Protein AF-A0A7S6N0P1-F1 (afdb_monomer_lite)

pLDDT: mean 78.33, std 15.69, range [33.25, 96.62]

Sequence (321 aa):
MSELFKISAQGINPDLSSFNGSYDEVNLGEKTFGEILDLLLRFKKIPIPQTEGDFCFPNLIIQSGQKILLTLTPGDGKLIDNDTGTDMSLDAIEKVLLTGERSDKRERLQQKMKEIGERTALKPEILPTDRDKVRKNNIDTGPSSPQISLTVWKSSGWKEFTYYFPIVTALFSFLIGLLVLAEGREGDVEMVPVFFIVGAALLPLIIPLRKLGRHEFRMGVDWKTNTLWCWRANRGITGFEPDANRIRGFGAVDSTTRKFNYQWLTNKSQAMYRIDKSYTVVMQRMKTDNYFPVNGSKLATAKEAAEIIEMMNKLWESQKS

Foldseek 3Di:
DFFKKWKWKAQADLVRAEGQLHRDINTVGIDGPVVVLVSVQSNLPHADPPADDDGNQIWMWIGRPPDTQFIWGHYPNFTQTPQPRDTDDPVNVVCSVVPVDDDDPNPPVVVVVVVVVPPDDDDDDQDFFPVVPDDLVNFDPDPPFLKDKDKAFPFLVLVCCLPCVLQVQLVVLQVVLVVLVVVPDPPSPVCSVVSNVSSVVSVVSSVVSVVVRIWMKMWTARSVRQKTFIQTPPPGTQFIDTNVVQWPAKDKDKDWDWDQDPVCVVPVVDDRTDTGIWIFMWTDGNRDPDTHGGGPRIGRDPVVNVVRRVSRRVSVVVVVD

Radius of gyration: 26.46 Å; chains: 1; bounding box: 69×34×80 Å

Structure (mmCIF, N/CA/C/O backbone):
data_AF-A0A7S6N0P1-F1
#
_entry.id   AF-A0A7S6N0P1-F1
#
loop_
_atom_site.group_PDB
_atom_site.id
_atom_site.type_symbol
_atom_site.label_atom_id
_atom_site.label_alt_id
_atom_site.label_comp_id
_atom_site.label_asym_id
_atom_site.label_entity_id
_atom_site.label_seq_id
_atom_site.pdbx_PDB_ins_code
_atom_site.Cartn_x
_atom_site.Cartn_y
_atom_site.Cartn_z
_atom_site.occupancy
_atom_site.B_iso_or_equiv
_atom_site.auth_seq_id
_atom_site.auth_comp_id
_atom_site.auth_asym_id
_atom_site.auth_atom_id
_atom_site.pdbx_PDB_model_num
ATOM 1 N N . MET A 1 1 ? -36.211 18.041 -11.263 1.00 45.69 1 MET A N 1
ATOM 2 C CA . MET A 1 1 ? -34.805 17.751 -10.906 1.00 45.69 1 MET A CA 1
ATOM 3 C C . MET A 1 1 ? -34.823 16.515 -10.031 1.00 45.69 1 MET A C 1
ATOM 5 O O . MET A 1 1 ? -35.617 16.495 -9.103 1.00 45.69 1 MET A O 1
ATOM 9 N N . SER A 1 2 ? -34.066 15.470 -10.369 1.00 56.28 2 SER A N 1
ATOM 10 C CA . SER A 1 2 ? -33.948 14.281 -9.517 1.00 56.28 2 SER A CA 1
ATOM 11 C C . SER A 1 2 ? -33.191 14.655 -8.247 1.00 56.28 2 SER A C 1
ATOM 13 O O . SER A 1 2 ? -32.080 15.176 -8.343 1.00 56.28 2 SER A O 1
ATOM 15 N N . GLU A 1 3 ? -33.791 14.430 -7.083 1.00 72.62 3 GLU A N 1
ATOM 16 C CA . GLU A 1 3 ? -33.128 14.665 -5.802 1.00 72.62 3 GLU A CA 1
ATOM 17 C C . GLU A 1 3 ? -31.933 13.709 -5.653 1.00 72.62 3 GLU A C 1
ATOM 19 O O . GLU A 1 3 ? -32.028 12.520 -5.983 1.00 72.62 3 GLU A O 1
ATOM 24 N N . LEU A 1 4 ? -30.792 14.257 -5.231 1.00 81.81 4 LEU A N 1
ATOM 25 C CA . LEU A 1 4 ? -29.549 13.519 -5.029 1.00 81.81 4 LEU A CA 1
ATOM 26 C C . LEU A 1 4 ? -29.332 13.306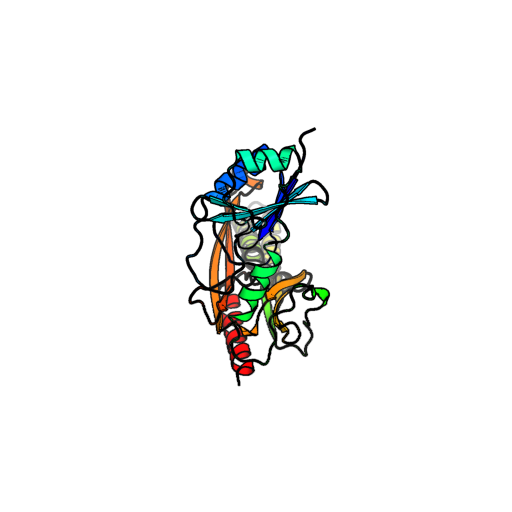 -3.535 1.00 81.81 4 LEU A C 1
ATOM 28 O O . LEU A 1 4 ? -29.362 14.251 -2.748 1.00 81.81 4 LEU A O 1
ATOM 32 N N . PHE A 1 5 ? -29.065 12.060 -3.166 1.00 81.69 5 PHE A N 1
ATOM 33 C CA . PHE A 1 5 ? -28.800 11.653 -1.798 1.00 81.69 5 PHE A CA 1
ATOM 34 C C . PHE A 1 5 ? -27.341 11.248 -1.671 1.00 81.69 5 PHE A C 1
ATOM 36 O O . PHE A 1 5 ? -26.825 10.461 -2.468 1.00 81.69 5 PHE A O 1
ATOM 43 N N . LYS A 1 6 ? -26.671 11.755 -0.644 1.00 85.81 6 LYS A N 1
ATOM 44 C CA . LYS A 1 6 ? -25.320 11.327 -0.306 1.00 85.81 6 LYS A CA 1
ATOM 45 C C . LYS A 1 6 ? -25.403 10.048 0.512 1.00 85.81 6 LYS A C 1
ATOM 47 O O . LYS A 1 6 ? -26.137 9.986 1.499 1.00 85.81 6 LYS A O 1
ATOM 52 N N . ILE A 1 7 ? -24.635 9.043 0.107 1.00 83.50 7 ILE A N 1
ATOM 53 C CA . ILE A 1 7 ? -24.619 7.747 0.778 1.00 83.50 7 ILE A CA 1
ATOM 54 C C . ILE A 1 7 ? -23.222 7.443 1.284 1.00 83.50 7 ILE A C 1
ATOM 56 O O . ILE A 1 7 ? -22.234 7.566 0.554 1.00 83.50 7 ILE A O 1
ATOM 60 N N . SER A 1 8 ? -23.151 6.951 2.509 1.00 83.69 8 SER A N 1
ATOM 61 C CA . SER A 1 8 ? -21.943 6.356 3.045 1.00 83.69 8 SER A CA 1
ATOM 62 C C . SER A 1 8 ? -22.213 5.028 3.733 1.00 83.69 8 SER A C 1
ATOM 64 O O . SER A 1 8 ? -23.337 4.729 4.133 1.00 83.69 8 SER A O 1
ATOM 66 N N . ALA A 1 9 ? -21.178 4.200 3.818 1.00 80.50 9 ALA A N 1
ATOM 67 C CA . ALA A 1 9 ? -21.229 2.906 4.471 1.00 80.50 9 ALA A CA 1
ATOM 68 C C . ALA A 1 9 ? -20.055 2.730 5.436 1.00 80.50 9 ALA A C 1
ATOM 70 O O . ALA A 1 9 ? -18.957 3.209 5.178 1.00 80.50 9 ALA A O 1
ATOM 71 N N . GLN A 1 10 ? -20.280 2.007 6.523 1.00 77.38 10 GLN A N 1
ATOM 72 C CA . GLN A 1 10 ? -19.270 1.551 7.476 1.00 77.38 10 GLN A CA 1
ATOM 73 C C . GLN A 1 10 ? -19.424 0.040 7.670 1.00 77.38 10 GLN A C 1
ATOM 75 O O . GLN A 1 10 ? -20.484 -0.522 7.392 1.00 77.38 10 GLN A O 1
ATOM 80 N N . GLY A 1 11 ? -18.362 -0.640 8.094 1.00 69.94 11 GLY A N 1
ATOM 81 C CA . GLY A 1 11 ? -18.345 -2.089 8.325 1.00 69.94 11 GLY A CA 1
ATOM 82 C C . GLY A 1 11 ? -18.381 -2.947 7.054 1.00 69.94 11 GLY A C 1
ATOM 83 O O . GLY A 1 11 ? -18.441 -4.176 7.146 1.00 69.94 11 GLY A O 1
ATOM 84 N N . ILE A 1 12 ? -18.344 -2.328 5.868 1.00 72.69 12 ILE A N 1
ATOM 85 C CA . ILE A 1 12 ? -18.518 -2.970 4.557 1.00 72.69 12 ILE A CA 1
ATOM 86 C C . ILE A 1 12 ? -17.348 -2.626 3.635 1.00 72.69 12 ILE A C 1
ATOM 88 O O . ILE A 1 12 ? -16.821 -1.512 3.650 1.00 72.69 12 ILE A O 1
ATOM 92 N N . ASN A 1 13 ? -16.937 -3.588 2.806 1.00 69.00 13 ASN A N 1
ATOM 93 C CA . ASN A 1 13 ? -15.919 -3.350 1.790 1.00 69.00 13 ASN A CA 1
ATOM 94 C C . ASN A 1 13 ? -16.372 -2.306 0.753 1.00 69.00 13 ASN A C 1
ATOM 96 O O . ASN A 1 13 ? -17.542 -2.285 0.380 1.00 69.00 13 ASN A O 1
ATOM 100 N N . PRO A 1 14 ? -15.461 -1.475 0.207 1.00 65.81 14 PRO A N 1
ATOM 101 C CA . PRO A 1 14 ? -15.830 -0.450 -0.774 1.00 65.81 14 PRO A CA 1
ATOM 102 C C . PRO A 1 14 ? -16.497 -0.973 -2.052 1.00 65.81 14 PRO A C 1
ATOM 104 O O . PRO A 1 14 ? -17.176 -0.222 -2.745 1.00 65.81 14 PRO A O 1
ATOM 107 N N . ASP A 1 15 ? -16.292 -2.250 -2.378 1.00 68.62 15 ASP A N 1
ATOM 108 C CA . ASP A 1 15 ? -16.927 -2.937 -3.505 1.00 68.62 15 ASP A CA 1
ATOM 109 C C . ASP A 1 15 ? -18.285 -3.575 -3.158 1.00 68.62 15 ASP A C 1
ATOM 111 O O . ASP A 1 15 ? -18.912 -4.182 -4.025 1.00 68.62 15 ASP A O 1
ATOM 115 N N . LEU A 1 16 ? -18.750 -3.412 -1.912 1.00 69.56 16 LEU A N 1
ATOM 116 C CA . LEU A 1 16 ? -20.045 -3.864 -1.397 1.00 69.56 16 LEU A CA 1
ATOM 117 C C . LEU A 1 16 ? -20.253 -5.381 -1.475 1.00 69.56 16 LEU A C 1
ATOM 119 O O . LEU A 1 16 ? -21.384 -5.860 -1.496 1.00 69.56 16 LEU A O 1
ATOM 123 N N . SER A 1 17 ? -19.160 -6.141 -1.541 1.00 71.06 17 SER A N 1
ATOM 124 C CA . SER A 1 17 ? -19.202 -7.597 -1.697 1.00 71.06 17 SER A CA 1
ATOM 125 C C . SER A 1 17 ? -19.291 -8.350 -0.368 1.00 71.06 17 SER A C 1
ATOM 127 O O . SER A 1 17 ? -19.741 -9.493 -0.327 1.00 71.06 17 SER A O 1
ATOM 129 N N . SER A 1 18 ? -18.812 -7.739 0.715 1.00 69.69 18 SER A N 1
ATOM 130 C CA . SER A 1 18 ? -18.607 -8.405 2.001 1.00 69.69 18 SER A CA 1
ATOM 131 C C . SER A 1 18 ? -18.461 -7.407 3.146 1.00 69.69 18 SER A C 1
ATOM 133 O O . SER A 1 18 ? -18.089 -6.246 2.948 1.00 69.69 18 SER A O 1
ATOM 135 N N . PHE A 1 19 ? -18.730 -7.882 4.360 1.00 73.19 19 PHE A N 1
ATOM 136 C CA . PHE A 1 19 ? -18.431 -7.155 5.585 1.00 73.19 19 PHE A CA 1
ATOM 137 C C . PHE A 1 19 ? -16.941 -7.222 5.894 1.00 73.19 19 PHE A C 1
ATOM 139 O O . PHE A 1 19 ? -16.336 -8.292 5.853 1.00 73.19 19 PHE A O 1
ATOM 146 N N . ASN A 1 20 ? -16.351 -6.072 6.202 1.00 68.25 20 ASN A N 1
ATOM 147 C CA . ASN A 1 20 ? -14.948 -5.974 6.601 1.00 68.25 20 ASN A CA 1
ATOM 148 C C . ASN A 1 20 ? -14.779 -5.541 8.060 1.00 68.25 20 ASN A C 1
ATOM 150 O O . ASN A 1 20 ? -13.654 -5.528 8.552 1.00 68.25 20 ASN A O 1
ATOM 154 N N . GLY A 1 21 ? -15.876 -5.182 8.741 1.00 65.06 21 GLY A N 1
ATOM 155 C CA . GLY A 1 21 ? -15.856 -4.717 10.128 1.00 65.06 21 GLY A CA 1
ATOM 156 C C . GLY A 1 21 ? -15.094 -3.404 10.338 1.00 65.06 21 GLY A C 1
ATOM 157 O O . GLY A 1 21 ? -14.825 -3.055 11.487 1.00 65.06 21 GLY A O 1
ATOM 158 N N . SER A 1 22 ? -14.741 -2.695 9.256 1.00 62.12 22 SER A N 1
ATOM 159 C CA . SER A 1 22 ? -13.994 -1.436 9.291 1.00 62.12 22 SER A CA 1
ATOM 160 C C . SER A 1 22 ? -14.867 -0.302 9.814 1.00 62.12 22 SER A C 1
ATOM 162 O O . SER A 1 22 ? -16.030 -0.179 9.442 1.00 62.12 22 SER A O 1
ATOM 164 N N . TYR A 1 23 ? -14.298 0.555 10.652 1.00 59.00 23 TYR A N 1
ATOM 165 C CA . TYR A 1 23 ? -14.969 1.759 11.144 1.00 59.00 23 TYR A CA 1
ATOM 166 C C . TYR A 1 23 ? -14.819 2.956 10.190 1.00 59.00 23 TYR A C 1
ATOM 168 O O . TYR A 1 23 ? -15.426 4.002 10.427 1.00 59.00 23 TYR A O 1
ATOM 176 N N . ASP A 1 24 ? -14.035 2.817 9.113 1.00 55.94 24 ASP A N 1
ATOM 177 C CA . ASP A 1 24 ? -13.875 3.870 8.115 1.00 55.94 24 ASP A CA 1
ATOM 178 C C . ASP A 1 24 ? -15.163 4.045 7.308 1.00 55.94 24 ASP A C 1
ATOM 180 O O . ASP A 1 24 ? -15.724 3.101 6.748 1.00 55.94 24 ASP A O 1
ATOM 184 N N . GLU A 1 25 ? -15.610 5.294 7.219 1.00 70.31 25 GLU A N 1
ATOM 185 C CA . GLU A 1 25 ? -16.728 5.670 6.369 1.00 70.31 25 GLU A CA 1
ATOM 186 C C . GLU A 1 25 ? -16.302 5.614 4.896 1.00 70.31 25 GLU A C 1
ATOM 188 O O . GLU A 1 25 ? -15.492 6.407 4.407 1.00 70.31 25 GLU A O 1
ATOM 193 N N . VAL A 1 26 ? -16.875 4.669 4.161 1.00 73.62 26 VAL A N 1
ATOM 194 C CA . VAL A 1 26 ? -16.789 4.597 2.709 1.00 73.62 26 VAL A CA 1
ATOM 195 C C . VAL A 1 26 ? -17.865 5.505 2.132 1.00 73.62 26 VAL A C 1
ATOM 197 O O . VAL A 1 26 ? -19.053 5.200 2.190 1.00 73.62 26 VAL A O 1
ATOM 200 N N . ASN A 1 27 ? -17.455 6.617 1.529 1.00 79.31 27 ASN A N 1
ATOM 201 C CA . ASN A 1 27 ? -18.369 7.451 0.758 1.00 79.31 27 ASN A CA 1
ATOM 202 C C . ASN A 1 27 ? -18.696 6.755 -0.577 1.00 79.31 27 ASN A C 1
ATOM 204 O O . ASN A 1 27 ? -17.806 6.530 -1.399 1.00 79.31 27 ASN A O 1
ATOM 208 N N . LEU A 1 28 ? -19.970 6.418 -0.784 1.00 81.44 28 LEU A N 1
ATOM 209 C CA . LEU A 1 28 ? -20.473 5.740 -1.985 1.00 81.44 28 LEU A CA 1
ATOM 210 C C . LEU A 1 28 ? -20.933 6.721 -3.076 1.00 81.44 28 LEU A C 1
ATOM 212 O O . LEU A 1 28 ? -21.430 6.291 -4.125 1.00 81.44 28 LEU A O 1
ATOM 216 N N . GLY A 1 29 ? -20.736 8.019 -2.836 1.00 83.75 29 GLY A N 1
ATOM 217 C CA . GLY A 1 29 ? -21.091 9.114 -3.725 1.00 83.75 29 GLY A CA 1
ATOM 218 C C . GLY A 1 29 ? -22.530 9.591 -3.552 1.00 83.75 29 GLY A C 1
ATOM 219 O O . GLY A 1 29 ? -23.272 9.138 -2.678 1.00 83.75 29 GLY A O 1
ATOM 220 N N . GLU A 1 30 ? -22.908 10.528 -4.414 1.00 86.75 30 GLU A N 1
ATOM 221 C CA . GLU A 1 30 ? -24.287 10.978 -4.569 1.00 86.75 30 GLU A CA 1
ATOM 222 C C . GLU A 1 30 ? -25.032 10.020 -5.498 1.00 86.75 30 GLU A C 1
ATOM 224 O O . GLU A 1 30 ? -24.488 9.583 -6.516 1.00 86.75 30 GLU A O 1
ATOM 229 N N . LYS A 1 31 ? -26.259 9.659 -5.124 1.00 84.56 31 LYS A N 1
ATOM 230 C CA . LYS A 1 31 ? -27.113 8.742 -5.878 1.00 84.56 31 LYS A CA 1
ATOM 231 C C . LYS A 1 31 ? -28.525 9.284 -5.982 1.00 84.56 31 LYS A C 1
ATOM 233 O O . LYS A 1 31 ? -29.026 9.949 -5.076 1.00 84.56 31 LYS A O 1
ATOM 238 N N . THR A 1 32 ? -29.176 8.954 -7.081 1.00 83.00 32 THR A N 1
ATOM 239 C CA . THR A 1 32 ? -30.611 9.153 -7.263 1.00 83.00 32 THR A CA 1
ATOM 240 C C . THR A 1 32 ? -31.409 8.143 -6.439 1.00 83.00 32 THR A C 1
ATOM 242 O O . THR A 1 32 ? -30.898 7.112 -6.000 1.00 83.00 32 THR A O 1
ATOM 245 N N . PHE A 1 33 ? -32.700 8.418 -6.266 1.00 77.25 33 PHE A N 1
ATOM 246 C CA . PHE A 1 33 ? -33.621 7.533 -5.555 1.00 77.25 33 PHE A CA 1
ATOM 247 C C . PHE A 1 33 ? -33.612 6.079 -6.079 1.00 77.25 33 PHE A C 1
ATOM 249 O O . PHE A 1 33 ? -33.486 5.140 -5.295 1.00 77.25 33 PHE A O 1
ATOM 256 N N . GLY A 1 34 ? -33.665 5.881 -7.402 1.00 76.06 34 GLY A N 1
ATOM 257 C CA . GLY A 1 34 ? -33.637 4.538 -7.998 1.00 76.06 34 GLY A CA 1
ATOM 258 C C . GLY A 1 34 ? -32.332 3.785 -7.715 1.00 76.06 34 GLY A C 1
ATOM 259 O O . GLY A 1 34 ? -32.346 2.600 -7.391 1.00 76.06 34 GLY A O 1
ATOM 260 N N . GLU A 1 35 ? -31.202 4.491 -7.739 1.00 80.69 35 GLU A N 1
ATOM 261 C CA . GLU A 1 35 ? -29.891 3.909 -7.436 1.00 80.69 35 GLU A CA 1
ATOM 262 C C . GLU A 1 35 ? -29.737 3.531 -5.953 1.00 80.69 35 GLU A C 1
ATOM 264 O O . GLU A 1 35 ? -28.995 2.599 -5.639 1.00 80.69 35 GLU A O 1
ATOM 269 N N . ILE A 1 36 ? -30.434 4.217 -5.037 1.00 82.19 36 ILE A N 1
ATOM 270 C CA . ILE A 1 36 ? -30.485 3.849 -3.611 1.00 82.19 36 ILE A CA 1
ATOM 271 C C . ILE A 1 36 ? -31.218 2.525 -3.426 1.00 82.19 36 ILE A C 1
ATOM 273 O O . ILE A 1 36 ? -30.723 1.658 -2.711 1.00 82.19 36 ILE A O 1
ATOM 277 N N . LEU A 1 37 ? -32.374 2.341 -4.067 1.00 82.31 37 LEU A N 1
ATOM 278 C CA . LEU A 1 37 ? -33.144 1.099 -3.946 1.00 82.31 37 LEU A CA 1
ATOM 279 C C . LEU A 1 37 ? -32.347 -0.106 -4.462 1.00 82.31 37 LEU A C 1
ATOM 281 O O . LEU A 1 37 ? -32.258 -1.131 -3.780 1.00 82.31 37 LEU A O 1
ATOM 285 N N . ASP A 1 38 ? -31.684 0.045 -5.610 1.00 80.69 38 ASP A N 1
ATOM 286 C CA . ASP A 1 38 ? -30.788 -0.978 -6.156 1.00 80.69 38 ASP A CA 1
ATOM 287 C C . ASP A 1 38 ? -29.616 -1.286 -5.217 1.00 80.69 38 ASP A C 1
ATOM 289 O O . ASP A 1 38 ? -29.222 -2.446 -5.050 1.00 80.69 38 ASP A O 1
ATOM 293 N N . LEU A 1 39 ? -29.058 -0.255 -4.577 1.00 83.19 39 LEU A N 1
ATOM 294 C CA . LEU A 1 39 ? -27.996 -0.402 -3.589 1.00 83.19 39 LEU A CA 1
ATOM 295 C C . LEU A 1 39 ? -28.487 -1.189 -2.369 1.00 83.19 39 LEU A C 1
ATOM 297 O O . LEU A 1 39 ? -27.849 -2.161 -1.971 1.00 83.19 39 LEU A O 1
ATOM 301 N N . LEU A 1 40 ? -29.640 -0.821 -1.812 1.00 82.38 40 LEU A N 1
ATOM 302 C CA . LEU A 1 40 ? -30.250 -1.475 -0.654 1.00 82.38 40 LEU A CA 1
ATOM 303 C C . LEU A 1 40 ? -30.548 -2.952 -0.924 1.00 82.38 40 LEU A C 1
ATOM 305 O O . LEU A 1 40 ? -30.280 -3.802 -0.074 1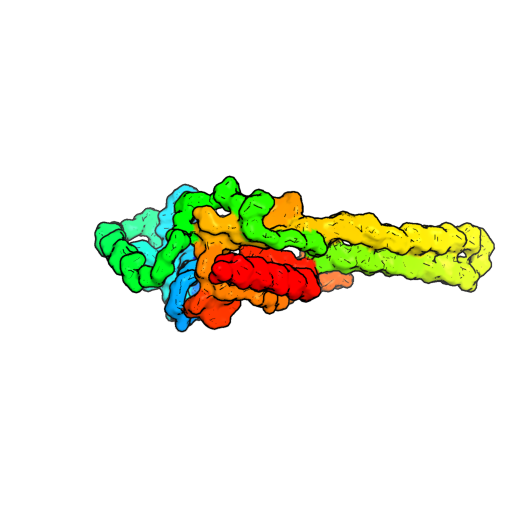.00 82.38 40 LEU A O 1
ATOM 309 N N . LEU A 1 41 ? -31.019 -3.282 -2.129 1.00 81.50 41 LEU A N 1
ATOM 310 C CA . LEU A 1 41 ? -31.234 -4.664 -2.564 1.00 81.50 41 LEU A CA 1
ATOM 311 C C . LEU A 1 41 ? -29.940 -5.486 -2.619 1.00 81.50 41 LEU A C 1
ATOM 313 O O . LEU A 1 41 ? -29.971 -6.687 -2.341 1.00 81.50 41 LEU A O 1
ATOM 317 N N . ARG A 1 42 ? -28.805 -4.870 -2.973 1.00 78.06 42 ARG A N 1
ATOM 318 C CA . ARG A 1 42 ? -27.486 -5.527 -2.931 1.00 78.06 42 ARG A CA 1
ATOM 319 C C . ARG A 1 42 ? -26.994 -5.684 -1.497 1.00 78.06 42 ARG A C 1
ATOM 321 O O . ARG A 1 42 ? -26.570 -6.773 -1.127 1.00 78.06 42 ARG A O 1
ATOM 328 N N . PHE A 1 43 ? -27.127 -4.638 -0.685 1.00 75.31 43 PHE A N 1
ATOM 329 C CA . PHE A 1 43 ? -26.745 -4.630 0.729 1.00 75.31 43 PHE A CA 1
ATOM 330 C C . PHE A 1 43 ? -27.483 -5.698 1.539 1.00 75.31 43 PHE A C 1
ATOM 332 O O . PHE A 1 43 ? -26.868 -6.423 2.314 1.00 75.31 43 PHE A O 1
ATOM 339 N N . LYS A 1 44 ? -28.787 -5.860 1.294 1.00 75.81 44 LYS A N 1
ATOM 340 C CA . LYS A 1 44 ? -29.651 -6.871 1.918 1.00 75.81 44 LYS A CA 1
ATOM 341 C C . LYS A 1 44 ? -29.151 -8.313 1.724 1.00 75.81 44 LYS A C 1
ATOM 343 O O . LYS A 1 44 ? -29.488 -9.186 2.518 1.00 75.81 44 LYS A O 1
ATOM 348 N N . LYS A 1 45 ? -28.371 -8.573 0.669 1.00 75.44 45 LYS A N 1
ATOM 349 C CA . LYS A 1 45 ? -27.848 -9.906 0.321 1.00 75.44 45 LYS A CA 1
ATOM 350 C C . LYS A 1 45 ? -26.493 -10.222 0.957 1.00 75.44 45 LYS A C 1
ATOM 352 O O . LYS A 1 45 ? -26.020 -11.344 0.796 1.00 75.44 45 LYS A O 1
ATOM 357 N N . ILE A 1 46 ? -25.858 -9.266 1.637 1.00 71.12 46 ILE A N 1
ATOM 358 C CA . ILE A 1 46 ? -24.553 -9.487 2.263 1.00 71.12 46 ILE A CA 1
ATOM 359 C C . ILE A 1 46 ? -24.775 -10.256 3.586 1.00 71.12 46 ILE A C 1
ATOM 361 O O . ILE A 1 46 ? -25.515 -9.772 4.443 1.00 71.12 46 ILE A O 1
ATOM 365 N N . PRO A 1 47 ? -24.188 -11.454 3.765 1.00 66.00 47 PRO A N 1
ATOM 366 C CA . PRO A 1 47 ? -24.411 -12.293 4.949 1.00 66.00 47 PRO A CA 1
ATOM 367 C C . PRO A 1 47 ? -23.661 -11.753 6.170 1.00 66.00 47 PRO A C 1
ATOM 369 O O . PRO A 1 47 ? -22.453 -11.538 6.073 1.00 66.00 47 PRO A O 1
ATOM 372 N N . ILE A 1 48 ? -24.341 -11.520 7.306 1.00 63.03 48 ILE A N 1
ATOM 373 C CA . ILE A 1 48 ? -23.686 -10.990 8.521 1.00 63.03 48 ILE A CA 1
ATOM 374 C C . ILE A 1 48 ? -22.729 -12.051 9.071 1.00 63.03 48 ILE A C 1
ATOM 376 O O . ILE A 1 48 ? -23.117 -13.217 9.181 1.00 63.03 48 ILE A O 1
ATOM 380 N N . PRO A 1 49 ? -21.496 -11.688 9.471 1.00 58.94 49 PRO A N 1
ATOM 381 C CA . PRO A 1 49 ? -20.625 -12.627 10.153 1.00 58.94 49 PRO A CA 1
ATOM 382 C C . PRO A 1 49 ? -21.246 -12.954 11.517 1.00 58.94 49 PRO A C 1
ATOM 384 O O . PRO A 1 49 ? -21.428 -12.060 12.342 1.00 58.94 49 PRO A O 1
ATOM 387 N N . GLN A 1 50 ? -21.560 -14.227 11.773 1.00 53.19 50 GLN A N 1
ATOM 388 C CA . GLN A 1 50 ? -22.035 -14.708 13.079 1.00 53.19 50 GLN A CA 1
ATOM 389 C C . GLN A 1 50 ? -20.894 -14.761 14.109 1.00 53.19 50 GLN A C 1
ATOM 391 O O . GLN A 1 50 ? -20.588 -15.804 14.679 1.00 53.19 50 GLN A O 1
ATOM 396 N N . THR A 1 51 ? -20.206 -13.644 14.318 1.00 48.41 51 THR A N 1
ATOM 397 C CA . THR A 1 51 ? -19.122 -13.537 15.296 1.00 48.41 51 THR A CA 1
ATOM 398 C C . THR A 1 51 ? -19.511 -12.553 16.380 1.00 48.41 51 THR A C 1
ATOM 400 O O . THR A 1 51 ? -19.726 -11.382 16.092 1.00 48.41 51 THR A O 1
ATOM 403 N N . GLU A 1 52 ? -19.566 -13.012 17.628 1.00 43.44 52 GLU A N 1
ATOM 404 C CA . GLU A 1 52 ? -19.623 -12.137 18.799 1.00 43.44 52 GLU A CA 1
ATOM 405 C C . GLU A 1 52 ? -18.275 -11.411 18.943 1.00 43.44 52 GLU A C 1
ATOM 407 O O . GLU A 1 52 ? -17.220 -12.047 18.964 1.00 43.44 52 GLU A O 1
ATOM 412 N N . GLY A 1 53 ? -18.267 -10.075 19.005 1.00 50.88 53 GLY A N 1
ATOM 413 C CA . GLY A 1 53 ? -17.009 -9.336 19.100 1.00 50.88 53 GLY A CA 1
ATOM 414 C C . GLY A 1 53 ? -17.093 -7.837 18.829 1.00 50.88 53 GLY A C 1
ATOM 415 O O . GLY A 1 53 ? -18.160 -7.253 18.699 1.00 50.88 53 GLY A O 1
ATOM 416 N N . ASP A 1 54 ? -15.917 -7.223 18.753 1.00 45.00 54 ASP A N 1
ATOM 417 C CA . ASP A 1 54 ? -15.690 -5.777 18.707 1.00 45.00 54 ASP A CA 1
ATOM 418 C C . ASP A 1 54 ? -15.513 -5.284 17.258 1.00 45.00 54 ASP A C 1
ATOM 420 O O . ASP A 1 54 ? -14.448 -4.813 16.855 1.00 45.00 54 ASP A O 1
ATOM 424 N N . PHE A 1 55 ? -16.542 -5.488 16.435 1.00 59.47 55 PHE A N 1
ATOM 425 C CA . PHE A 1 55 ? -16.562 -5.163 15.005 1.00 59.47 55 PHE A CA 1
ATOM 426 C C . PHE A 1 55 ? -17.471 -3.961 14.725 1.00 59.47 55 PHE A C 1
ATOM 428 O O . PHE A 1 55 ? -18.469 -3.755 15.417 1.00 59.47 55 PHE A O 1
ATOM 435 N N . CYS A 1 56 ? -17.147 -3.164 13.698 1.00 59.50 56 CYS A N 1
ATOM 436 C CA . CYS A 1 56 ? -18.102 -2.180 13.199 1.00 59.50 56 CYS A CA 1
ATOM 437 C C . CYS A 1 56 ? -19.232 -2.939 12.508 1.00 59.50 56 CYS A C 1
ATOM 439 O O . CYS A 1 56 ? -19.012 -3.557 11.461 1.00 59.50 56 CYS A O 1
ATOM 441 N N . PHE A 1 57 ? -20.422 -2.933 13.110 1.00 67.88 57 PHE A N 1
ATOM 442 C CA . PHE A 1 57 ? -21.601 -3.464 12.446 1.00 67.88 57 PHE A CA 1
ATOM 443 C C . PHE A 1 57 ? -21.802 -2.728 11.123 1.00 67.88 57 PHE A C 1
ATOM 445 O O . PHE A 1 57 ? -21.606 -1.510 11.062 1.00 67.88 57 PHE A O 1
ATOM 452 N N . PRO A 1 58 ? -22.193 -3.449 10.066 1.00 71.75 58 PRO A N 1
ATOM 453 C CA . PRO A 1 58 ? -22.454 -2.815 8.799 1.00 71.75 58 PRO A CA 1
ATOM 454 C C . PRO A 1 58 ? -23.526 -1.755 8.951 1.00 71.75 58 PRO A C 1
ATOM 456 O O . PRO A 1 58 ? -24.603 -2.022 9.482 1.00 71.75 58 PRO A O 1
ATOM 459 N N . ASN A 1 59 ? -23.223 -0.553 8.494 1.00 79.12 59 ASN A N 1
ATOM 460 C CA . ASN A 1 59 ? -24.112 0.583 8.627 1.00 79.12 59 ASN A CA 1
ATOM 461 C C . ASN A 1 59 ? -24.112 1.370 7.323 1.00 79.12 59 ASN A C 1
ATOM 463 O O . ASN A 1 59 ? -23.053 1.631 6.760 1.00 79.12 59 ASN A O 1
ATOM 467 N N . LEU A 1 60 ? -25.292 1.735 6.847 1.00 84.44 60 LEU A N 1
ATOM 468 C CA . LEU A 1 60 ? -25.516 2.561 5.676 1.00 84.44 60 LEU A CA 1
ATOM 469 C C . LEU A 1 60 ? -26.193 3.853 6.123 1.00 84.44 60 LEU A C 1
ATOM 471 O O . LEU A 1 60 ? -27.287 3.822 6.681 1.00 84.44 60 LEU A O 1
ATOM 475 N N . ILE A 1 61 ? -25.569 4.985 5.833 1.00 82.69 61 ILE A N 1
ATOM 476 C CA . ILE A 1 61 ? -26.094 6.308 6.152 1.00 82.69 61 ILE A CA 1
ATOM 477 C C . ILE A 1 61 ? -26.545 6.962 4.849 1.00 82.69 61 ILE A C 1
ATOM 479 O O . ILE A 1 61 ? -25.774 7.062 3.893 1.00 82.69 61 ILE A O 1
ATOM 483 N N . ILE A 1 62 ? -27.796 7.418 4.813 1.00 83.75 62 ILE A N 1
ATOM 484 C CA . ILE A 1 62 ? -28.384 8.132 3.677 1.00 83.75 62 ILE A CA 1
ATOM 485 C C . ILE A 1 62 ? -28.712 9.558 4.118 1.00 83.75 62 ILE A C 1
ATOM 487 O O . ILE A 1 62 ? -29.411 9.769 5.113 1.00 83.75 62 ILE A O 1
ATOM 491 N N . GLN A 1 63 ? -28.205 10.542 3.377 1.00 80.88 63 GLN A N 1
ATOM 492 C CA . GLN A 1 63 ? -28.323 11.968 3.681 1.00 80.88 63 GLN A CA 1
ATOM 493 C C . GLN A 1 63 ? -28.924 12.732 2.492 1.00 80.88 63 GLN A C 1
ATOM 495 O O . GLN A 1 63 ? -28.563 12.465 1.347 1.00 80.88 63 GLN A O 1
ATOM 500 N N . SER A 1 64 ? -29.785 13.718 2.761 1.00 78.31 64 SER A N 1
ATOM 501 C CA . SER A 1 64 ? -30.177 14.757 1.791 1.00 78.31 64 SER A CA 1
ATOM 502 C C . SER A 1 64 ? -29.696 16.111 2.319 1.00 78.31 64 SER A C 1
ATOM 504 O O . SER A 1 64 ? -30.023 16.518 3.440 1.00 78.31 64 SER A O 1
ATOM 506 N N . GLY A 1 65 ? -28.821 16.776 1.560 1.00 74.69 65 GLY A N 1
ATOM 507 C CA . GLY A 1 65 ? -28.092 17.956 2.031 1.00 74.69 65 GLY A CA 1
ATOM 508 C C . GLY A 1 65 ? -27.263 17.662 3.291 1.00 74.69 65 GLY A C 1
ATOM 509 O O . GLY A 1 65 ? -26.384 16.806 3.281 1.00 74.69 65 GLY A O 1
ATOM 510 N N . GLN A 1 66 ? -27.539 18.380 4.385 1.00 69.81 66 GLN A N 1
ATOM 511 C CA . GLN A 1 66 ? -26.893 18.171 5.694 1.00 69.81 66 GLN A CA 1
ATOM 512 C C . GLN A 1 66 ? -27.712 17.283 6.650 1.00 69.81 66 GLN A C 1
ATOM 514 O O . GLN A 1 66 ? -27.275 17.022 7.771 1.00 69.81 66 GLN A O 1
ATOM 519 N N . LYS A 1 67 ? -28.903 16.824 6.242 1.00 71.50 67 LYS A N 1
ATOM 520 C CA . LYS A 1 67 ? -29.808 16.045 7.093 1.00 71.50 67 LYS A CA 1
ATOM 521 C C . LYS A 1 67 ? -29.593 14.550 6.856 1.00 71.50 67 LYS A C 1
ATOM 523 O O . LYS A 1 67 ? -29.748 14.070 5.734 1.00 71.50 67 LYS A O 1
ATOM 528 N N . ILE A 1 68 ? -29.288 13.804 7.920 1.00 74.56 68 ILE A N 1
ATOM 529 C CA . ILE A 1 68 ? -29.340 12.335 7.902 1.00 74.56 68 ILE A CA 1
ATOM 530 C C . ILE A 1 68 ? -30.810 11.920 7.853 1.00 74.56 68 ILE A C 1
ATOM 532 O O . ILE A 1 68 ? -31.588 12.280 8.737 1.00 74.56 68 ILE A O 1
ATOM 536 N N . LEU A 1 69 ? -31.184 11.188 6.807 1.00 77.00 69 LEU A N 1
ATOM 537 C CA . LEU A 1 69 ? -32.540 10.683 6.613 1.00 77.00 69 LEU A CA 1
ATOM 538 C C . LEU A 1 69 ? -32.696 9.272 7.173 1.00 77.00 69 LEU A C 1
ATOM 540 O O . LEU A 1 69 ? -33.705 8.986 7.815 1.00 77.00 69 LEU A O 1
ATOM 544 N N . LEU A 1 70 ? -31.712 8.400 6.937 1.00 82.50 70 LEU A N 1
ATOM 545 C CA . LEU A 1 70 ? -31.751 6.998 7.347 1.00 82.50 70 LEU A CA 1
ATOM 546 C C . LEU A 1 70 ? -30.373 6.481 7.754 1.00 82.50 70 LEU A C 1
ATOM 548 O O . LEU A 1 70 ? -29.361 6.856 7.161 1.00 82.50 70 LEU A O 1
ATOM 552 N N . THR A 1 71 ? -30.381 5.573 8.727 1.00 81.75 71 THR A N 1
ATOM 553 C CA . THR A 1 71 ? -29.217 4.827 9.206 1.00 81.75 71 THR A CA 1
ATOM 554 C C . THR A 1 71 ? -29.629 3.358 9.258 1.00 81.75 71 THR A C 1
ATOM 556 O O . THR A 1 71 ? -30.464 2.995 10.080 1.00 81.75 71 THR A O 1
ATOM 559 N N . LEU A 1 72 ? -29.122 2.522 8.355 1.00 81.81 72 LEU A N 1
ATOM 560 C CA . LEU A 1 72 ? -29.613 1.157 8.146 1.00 81.81 72 LEU A CA 1
ATOM 561 C C . LEU A 1 72 ? -28.496 0.129 8.330 1.00 81.81 72 LEU A C 1
ATOM 563 O O . LEU A 1 72 ? -27.441 0.241 7.711 1.00 81.81 72 LEU A O 1
ATOM 567 N N . THR A 1 73 ? -28.757 -0.929 9.087 1.00 80.94 73 THR A N 1
ATOM 568 C CA . THR A 1 73 ? -27.899 -2.111 9.175 1.00 80.94 73 THR A CA 1
ATOM 569 C C . THR A 1 73 ? -28.483 -3.259 8.345 1.00 80.94 73 THR A C 1
ATOM 571 O O . THR A 1 73 ? -29.576 -3.748 8.642 1.00 80.94 73 THR A O 1
ATOM 574 N N . PRO A 1 74 ? -27.789 -3.714 7.283 1.00 74.00 74 PRO A N 1
ATOM 575 C CA . PRO A 1 74 ? -28.209 -4.881 6.516 1.00 74.00 74 PRO A CA 1
ATOM 576 C C . PRO A 1 74 ? -27.923 -6.173 7.283 1.00 74.00 74 PRO A C 1
ATOM 578 O O . PRO A 1 74 ? -26.849 -6.315 7.867 1.00 74.00 74 PRO A O 1
ATOM 581 N N . GLY A 1 75 ? -28.847 -7.135 7.225 1.00 66.31 75 GLY A N 1
ATOM 582 C CA . GLY A 1 75 ? -28.638 -8.438 7.849 1.00 66.31 75 GLY A CA 1
ATOM 583 C C . GLY A 1 75 ? -29.644 -9.512 7.501 1.00 66.31 75 GLY A C 1
ATOM 584 O O . GLY A 1 75 ? -30.834 -9.247 7.549 1.00 66.31 75 GLY A O 1
ATOM 585 N N . ASP A 1 76 ? -29.179 -10.721 7.170 1.00 67.44 76 ASP A N 1
ATOM 586 C CA . ASP A 1 76 ? -30.014 -11.915 6.942 1.00 67.44 76 ASP A CA 1
ATOM 587 C C . ASP A 1 76 ? -31.223 -11.672 6.026 1.00 67.44 76 ASP A C 1
ATOM 589 O O . ASP A 1 76 ? -32.342 -12.121 6.283 1.00 67.44 76 ASP A O 1
ATOM 593 N N . GLY A 1 77 ? -31.015 -10.916 4.945 1.00 72.81 77 GLY A N 1
ATOM 594 C CA . GLY A 1 77 ? -32.107 -10.562 4.050 1.00 72.81 77 GLY A CA 1
ATOM 595 C C . GLY A 1 77 ? -33.071 -9.535 4.646 1.00 72.81 77 GLY A C 1
ATOM 596 O O . GLY A 1 77 ? -34.251 -9.567 4.305 1.00 72.81 77 GLY A O 1
ATOM 597 N N . LYS A 1 78 ? -32.601 -8.628 5.506 1.00 80.88 78 LYS A N 1
ATOM 598 C CA . LYS A 1 78 ? -33.361 -7.532 6.133 1.00 80.88 78 LYS A CA 1
ATOM 599 C C . LYS A 1 78 ? -32.573 -6.224 6.117 1.00 80.88 78 LYS A C 1
ATOM 601 O O . LYS A 1 78 ? -31.354 -6.229 5.921 1.00 80.88 78 LYS A O 1
ATOM 606 N N . LEU A 1 79 ? -33.278 -5.110 6.306 1.00 81.75 79 LEU A N 1
ATOM 607 C CA . LEU A 1 79 ? -32.698 -3.772 6.449 1.00 81.75 79 LEU A CA 1
ATOM 608 C C . LEU A 1 79 ? -33.194 -3.197 7.768 1.00 81.75 79 LEU A C 1
ATOM 610 O O . LEU A 1 79 ? -34.312 -2.707 7.855 1.00 81.75 79 LEU A O 1
ATOM 614 N N . ILE A 1 80 ? -32.383 -3.298 8.810 1.00 80.31 80 ILE A N 1
ATOM 615 C CA . ILE A 1 80 ? -32.763 -2.867 10.151 1.00 80.31 80 ILE A CA 1
ATOM 616 C C . ILE A 1 80 ? -32.468 -1.376 10.269 1.00 80.31 80 ILE A C 1
ATOM 618 O O . ILE A 1 80 ? -31.337 -0.959 10.047 1.00 80.31 80 ILE A O 1
ATOM 622 N N . ASP A 1 81 ? -33.455 -0.561 10.620 1.00 78.69 81 ASP A N 1
ATOM 623 C CA . ASP A 1 81 ? -33.202 0.837 10.961 1.00 78.69 81 ASP A CA 1
ATOM 624 C C . ASP A 1 81 ? -32.529 0.928 12.324 1.00 78.69 81 ASP A C 1
ATOM 626 O O . ASP A 1 81 ? -33.062 0.462 13.329 1.00 78.69 81 ASP A O 1
ATOM 630 N N . ASN A 1 82 ? -31.350 1.537 12.359 1.00 68.06 82 ASN A N 1
ATOM 631 C CA . ASN A 1 82 ? -30.517 1.612 13.553 1.00 68.06 82 ASN A CA 1
ATOM 632 C C . ASN A 1 82 ? -31.122 2.498 14.635 1.00 68.06 82 ASN A C 1
ATOM 634 O O . ASN A 1 82 ? -30.817 2.318 15.813 1.00 68.06 82 ASN A O 1
ATOM 638 N N . ASP A 1 83 ? -32.011 3.413 14.254 1.00 61.72 83 ASP A N 1
ATOM 639 C CA . ASP A 1 83 ? -32.686 4.284 15.207 1.00 61.72 83 ASP A CA 1
ATOM 640 C C . ASP A 1 83 ? -33.894 3.607 15.874 1.00 61.72 83 ASP A C 1
ATOM 642 O O . ASP A 1 83 ? -34.258 3.970 16.993 1.00 61.72 83 ASP A O 1
ATOM 646 N N . THR A 1 84 ? -34.508 2.609 15.227 1.00 62.53 84 THR A N 1
ATOM 647 C CA . THR A 1 84 ? -35.714 1.923 15.734 1.00 62.53 84 THR A CA 1
ATOM 648 C C . THR A 1 84 ? -35.496 0.451 16.082 1.00 62.53 84 THR A C 1
ATOM 650 O O . THR A 1 84 ? -36.294 -0.129 16.820 1.00 62.53 84 THR A O 1
ATOM 653 N N . GLY A 1 85 ? -34.431 -0.167 15.574 1.00 68.75 85 GLY A N 1
ATOM 654 C CA . GLY A 1 85 ? -34.168 -1.603 15.654 1.00 68.75 85 GLY A CA 1
ATOM 655 C C . GLY A 1 85 ? -35.162 -2.459 14.864 1.00 68.75 85 GLY A C 1
ATOM 656 O O . GLY A 1 85 ? -35.243 -3.663 15.105 1.00 68.75 85 GLY A O 1
ATOM 657 N N . THR A 1 86 ? -35.953 -1.861 13.967 1.00 75.25 86 THR A N 1
ATOM 658 C CA . THR A 1 86 ? -37.000 -2.566 13.210 1.00 75.25 86 THR A CA 1
ATOM 659 C C . THR A 1 86 ? -36.592 -2.822 11.768 1.00 75.25 86 THR A C 1
ATOM 661 O O . THR A 1 86 ? -35.907 -2.008 11.157 1.00 75.25 86 THR A O 1
ATOM 664 N N . ASP A 1 87 ? -37.014 -3.968 11.228 1.00 80.44 87 ASP A N 1
ATOM 665 C CA . ASP A 1 87 ? -36.852 -4.277 9.807 1.00 80.44 87 ASP A CA 1
ATOM 666 C C . ASP A 1 87 ? -37.722 -3.331 8.974 1.00 80.44 87 ASP A C 1
ATOM 668 O O . ASP A 1 87 ? -38.943 -3.271 9.140 1.00 80.44 87 ASP A O 1
ATOM 672 N N . MET A 1 88 ? -37.077 -2.577 8.093 1.00 79.25 88 MET A N 1
ATOM 673 C CA . MET A 1 88 ? -37.714 -1.649 7.184 1.00 79.25 88 MET A CA 1
ATOM 674 C C . MET A 1 88 ? -37.960 -2.309 5.829 1.00 79.25 88 MET A C 1
ATOM 676 O O . MET A 1 88 ? -37.037 -2.755 5.141 1.00 79.25 88 MET A O 1
ATOM 680 N N . SER A 1 89 ? -39.220 -2.292 5.392 1.00 81.81 89 SER A N 1
ATOM 681 C CA . SER A 1 89 ? -39.548 -2.583 3.998 1.00 81.81 89 SER A CA 1
ATOM 682 C C . SER A 1 89 ? -39.005 -1.487 3.074 1.00 81.81 89 SER A C 1
ATOM 684 O O . SER A 1 89 ? -38.813 -0.340 3.486 1.00 81.81 89 SER A O 1
ATOM 686 N N . LEU A 1 90 ? -38.789 -1.828 1.800 1.00 78.25 90 LEU A N 1
ATOM 687 C CA . LEU A 1 90 ? -38.378 -0.843 0.795 1.00 78.25 90 LEU A CA 1
ATOM 688 C C . LEU A 1 90 ? -39.415 0.281 0.658 1.00 78.25 90 LEU A C 1
ATOM 690 O O . LEU A 1 90 ? -39.019 1.436 0.602 1.00 78.25 90 LEU A O 1
ATOM 694 N N . ASP A 1 91 ? -40.711 -0.033 0.741 1.00 73.06 91 ASP A N 1
ATOM 695 C CA . ASP A 1 91 ? -41.798 0.958 0.711 1.00 73.06 91 ASP A CA 1
ATOM 696 C C . ASP A 1 91 ? -41.733 1.939 1.899 1.00 73.06 91 ASP A C 1
ATOM 698 O O . ASP A 1 91 ? -42.024 3.129 1.770 1.00 73.06 91 ASP A O 1
ATOM 702 N N . ALA A 1 92 ? -41.328 1.460 3.083 1.00 75.69 92 ALA A N 1
ATOM 703 C CA . ALA A 1 92 ? -41.146 2.312 4.257 1.00 75.69 92 ALA A CA 1
ATOM 704 C C . ALA A 1 92 ? -39.920 3.223 4.103 1.00 75.69 92 ALA A C 1
ATOM 706 O O . ALA A 1 92 ? -39.970 4.392 4.487 1.00 75.69 92 ALA A O 1
ATOM 707 N N . ILE A 1 93 ? -38.837 2.706 3.515 1.00 79.31 93 ILE A N 1
ATOM 708 C CA . ILE A 1 93 ? -37.635 3.485 3.188 1.00 79.31 93 ILE A CA 1
ATOM 709 C C . ILE A 1 93 ? -37.973 4.550 2.143 1.00 79.31 93 ILE A C 1
ATOM 711 O O . ILE A 1 93 ? -37.627 5.714 2.327 1.00 79.31 93 ILE A O 1
ATOM 715 N N . GLU A 1 94 ? -38.700 4.172 1.093 1.00 76.50 94 GLU A N 1
ATOM 716 C CA . GLU A 1 94 ? -39.194 5.072 0.054 1.00 76.50 94 GLU A CA 1
ATOM 717 C C . GLU A 1 94 ? -39.994 6.223 0.656 1.00 76.50 94 GLU A C 1
ATOM 719 O O . GLU A 1 94 ? -39.695 7.388 0.396 1.00 76.50 94 GLU A O 1
ATOM 724 N N . LYS A 1 95 ? -40.939 5.917 1.547 1.00 77.06 95 LYS A N 1
ATOM 725 C CA . LYS A 1 95 ? -41.726 6.945 2.225 1.00 77.06 95 LYS A CA 1
ATOM 726 C C . LYS A 1 95 ? -40.848 7.918 3.017 1.00 77.06 95 LYS A C 1
ATOM 728 O O . LYS A 1 95 ? -41.071 9.123 2.925 1.00 77.06 95 LYS A O 1
ATOM 733 N N . VAL A 1 96 ? -39.847 7.439 3.762 1.00 77.62 96 VAL A N 1
ATOM 734 C CA . VAL A 1 96 ? -38.936 8.314 4.529 1.00 77.62 96 VAL A CA 1
ATOM 735 C C . VAL A 1 96 ? -38.067 9.171 3.605 1.00 77.62 96 VAL A C 1
ATOM 737 O O . VAL A 1 96 ? -37.867 10.351 3.888 1.00 77.62 96 VAL A O 1
ATOM 740 N N . LEU A 1 97 ? -37.584 8.615 2.493 1.00 75.06 97 LEU A N 1
ATOM 741 C CA . LEU A 1 97 ? -36.766 9.350 1.524 1.00 75.06 97 LEU A CA 1
ATOM 742 C C . LEU A 1 97 ? -37.570 10.410 0.759 1.00 75.06 97 LEU A C 1
ATOM 744 O O . LEU A 1 97 ? -37.024 11.469 0.471 1.00 75.06 97 LEU A O 1
ATOM 748 N N . LEU A 1 98 ? -38.852 10.155 0.476 1.00 71.94 98 LEU A N 1
ATOM 749 C CA . LEU A 1 98 ? -39.735 11.088 -0.234 1.00 71.94 98 LEU A CA 1
ATOM 750 C C . LEU A 1 98 ? -40.358 12.161 0.673 1.00 71.94 98 LEU A C 1
ATOM 752 O O . LEU A 1 98 ? -40.635 13.263 0.207 1.00 71.94 98 LEU A O 1
ATOM 756 N N . THR A 1 99 ? -40.625 11.848 1.946 1.00 67.50 99 THR A N 1
ATOM 757 C CA . THR A 1 99 ? -41.353 12.754 2.863 1.00 67.50 99 THR A CA 1
ATOM 758 C C . THR A 1 99 ? -40.469 13.397 3.929 1.00 67.50 99 THR A C 1
ATOM 760 O O . THR A 1 99 ? -40.832 14.428 4.488 1.00 67.50 99 THR A O 1
ATOM 763 N N . GLY A 1 100 ? -39.305 12.816 4.233 1.00 60.59 100 GLY A N 1
ATOM 764 C CA . GLY A 1 100 ? -38.385 13.323 5.253 1.00 60.59 100 GLY A CA 1
ATOM 765 C C . GLY A 1 100 ? -38.895 13.239 6.702 1.00 60.59 100 GLY A C 1
ATOM 766 O O . GLY A 1 100 ? -38.207 13.750 7.598 1.00 60.59 100 GLY A O 1
ATOM 767 N N . GLU A 1 101 ? -40.056 12.616 6.940 1.00 56.12 101 GLU A N 1
ATOM 768 C CA . GLU A 1 101 ? -40.671 12.416 8.257 1.00 56.12 101 GLU A CA 1
ATOM 769 C C . GLU A 1 101 ? -40.290 11.048 8.849 1.00 56.12 101 GLU A C 1
ATOM 771 O O . GLU A 1 101 ? -40.500 9.998 8.240 1.00 56.12 101 GLU A O 1
ATOM 776 N N . ARG A 1 102 ? -39.741 11.057 10.071 1.00 55.69 102 ARG A N 1
ATOM 777 C CA . ARG A 1 102 ? -39.493 9.859 10.891 1.00 55.69 102 ARG A CA 1
ATOM 778 C C . ARG A 1 102 ? -40.540 9.790 12.003 1.00 55.69 102 ARG A C 1
ATOM 780 O O . ARG A 1 102 ? -40.831 10.801 12.629 1.00 55.69 102 ARG A O 1
ATOM 787 N N . SER A 1 103 ? -41.088 8.604 12.268 1.00 45.44 103 SER A N 1
ATOM 788 C CA . SER A 1 103 ? -42.010 8.390 13.393 1.00 45.44 103 SER A CA 1
ATOM 789 C C . SER A 1 103 ? -41.242 8.437 14.723 1.00 45.44 103 SER A C 1
ATOM 791 O O . SER A 1 103 ? -40.361 7.613 14.970 1.00 45.44 103 SER A O 1
ATOM 793 N N . ASP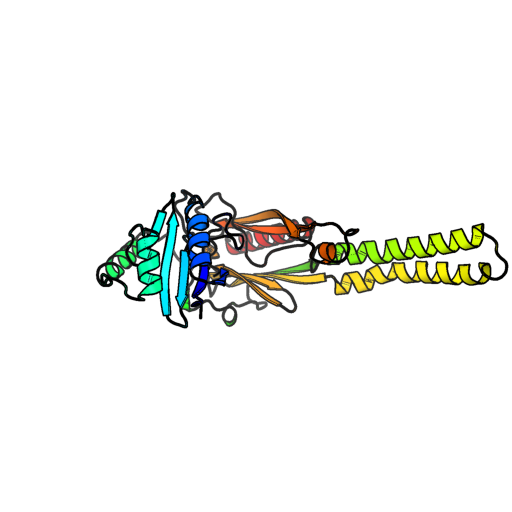 A 1 104 ? -41.558 9.420 15.568 1.00 43.25 104 ASP A N 1
ATOM 794 C CA . ASP A 1 104 ? -40.901 9.699 16.850 1.00 43.25 104 ASP A CA 1
ATOM 795 C C . ASP A 1 104 ? -41.036 8.557 17.875 1.00 43.25 104 ASP A C 1
ATOM 797 O O . ASP A 1 104 ? -42.076 8.379 18.510 1.00 43.25 104 ASP A O 1
ATOM 801 N N . LYS A 1 105 ? -39.947 7.811 18.113 1.00 44.47 105 LYS A N 1
ATOM 802 C CA . LYS A 1 105 ? -39.762 6.945 19.302 1.00 44.47 105 LYS A CA 1
ATOM 803 C C . LYS A 1 105 ? -38.335 7.020 19.869 1.00 44.47 105 LYS A C 1
ATOM 805 O O . LYS A 1 105 ? -37.742 6.019 20.266 1.00 44.47 105 LYS A O 1
ATOM 810 N N . ARG A 1 106 ? -37.783 8.234 19.925 1.00 39.38 106 ARG A N 1
ATOM 811 C CA . ARG A 1 106 ? -36.374 8.521 20.255 1.00 39.38 106 ARG A CA 1
ATOM 812 C C . ARG A 1 106 ? -36.003 8.349 21.740 1.00 39.38 106 ARG A C 1
ATOM 814 O O . ARG A 1 106 ? -34.836 8.139 22.051 1.00 39.38 106 ARG A O 1
ATOM 821 N N . GLU A 1 107 ? -36.966 8.377 22.662 1.00 37.75 107 GLU A N 1
ATOM 822 C CA . GLU A 1 107 ? -36.667 8.435 24.107 1.00 37.75 107 GLU A CA 1
ATOM 823 C C . GLU A 1 107 ? -36.418 7.079 24.789 1.00 37.75 107 GLU A C 1
ATOM 825 O O . GLU A 1 107 ? -35.794 7.037 25.845 1.00 37.75 107 GLU A O 1
ATOM 830 N N . ARG A 1 108 ? -36.825 5.943 24.205 1.00 44.62 108 ARG A N 1
ATOM 831 C CA . ARG A 1 108 ? -36.677 4.629 24.875 1.00 44.62 108 ARG A CA 1
ATOM 832 C C . ARG A 1 108 ? -35.350 3.905 24.604 1.00 44.62 108 ARG A C 1
ATOM 834 O O . ARG A 1 108 ? -35.058 2.924 25.283 1.00 44.62 108 ARG A O 1
ATOM 841 N N . LEU A 1 109 ? -34.540 4.359 23.643 1.00 43.50 109 LEU A N 1
ATOM 842 C CA . LEU A 1 109 ? -33.353 3.623 23.167 1.00 43.50 109 LEU A CA 1
ATOM 843 C C . LEU A 1 109 ? -32.014 4.143 23.709 1.00 43.50 109 LEU A C 1
ATOM 845 O O . LEU A 1 109 ? -31.099 3.344 23.913 1.00 43.50 109 LEU A O 1
ATOM 849 N N . GLN A 1 110 ? -31.916 5.428 24.072 1.00 44.62 110 GLN A N 1
ATOM 850 C CA . GLN A 1 110 ? -30.716 5.962 24.738 1.00 44.62 110 GLN A CA 1
ATOM 851 C C . GLN A 1 110 ? -30.462 5.311 26.109 1.00 44.62 110 GLN A C 1
ATOM 853 O O . GLN A 1 110 ? -29.319 5.210 26.547 1.00 44.62 110 GLN A O 1
ATOM 858 N N . GLN A 1 111 ? -31.510 4.795 26.755 1.00 41.50 111 GLN A N 1
ATOM 859 C CA . GLN A 1 111 ? -31.407 4.110 28.042 1.00 41.50 111 GLN A CA 1
ATOM 860 C C . GLN A 1 111 ? -30.842 2.680 27.907 1.00 41.50 111 GLN A C 1
ATOM 862 O O . GLN A 1 111 ? -30.071 2.255 28.760 1.00 41.50 111 GLN A O 1
ATOM 867 N N . LYS A 1 112 ? -31.118 1.974 26.796 1.00 42.69 112 LYS A N 1
ATOM 868 C CA . LYS A 1 112 ? -30.615 0.606 26.545 1.00 42.69 112 LYS A CA 1
ATOM 869 C C . LYS A 1 112 ? -29.165 0.553 26.063 1.00 42.69 112 LYS A C 1
ATOM 871 O O . LYS A 1 112 ? -28.448 -0.385 26.400 1.00 42.69 112 LYS A O 1
ATOM 876 N N . MET A 1 113 ? -28.703 1.547 25.298 1.00 39.38 113 MET A N 1
ATOM 877 C CA . MET A 1 113 ? -27.301 1.574 24.845 1.00 39.38 113 MET A CA 1
ATOM 878 C C . MET A 1 113 ? -26.317 1.835 25.994 1.00 39.38 113 MET A C 1
ATOM 880 O O . MET A 1 113 ? -25.175 1.384 25.935 1.00 39.38 113 MET A O 1
ATOM 884 N N . LYS A 1 114 ? -26.773 2.492 27.068 1.00 42.62 114 LYS A N 1
ATOM 885 C CA . LYS A 1 114 ? -25.976 2.718 28.279 1.00 42.62 114 LYS A CA 1
ATOM 886 C C . LYS A 1 114 ? -25.740 1.421 29.070 1.00 42.62 114 LYS A C 1
ATOM 888 O O . LYS A 1 114 ? -24.633 1.198 29.537 1.00 42.62 114 LYS A O 1
ATOM 893 N N . GLU A 1 115 ? -26.728 0.524 29.117 1.00 36.94 115 GLU A N 1
ATOM 894 C CA . GLU A 1 115 ? -26.626 -0.771 29.816 1.00 36.94 115 GLU A CA 1
ATOM 895 C C . GLU A 1 115 ? -25.754 -1.810 29.082 1.00 36.94 115 GLU A C 1
ATOM 897 O O . GLU A 1 115 ? -25.153 -2.677 29.715 1.00 36.94 115 GLU A O 1
ATOM 902 N N . ILE A 1 116 ? -25.647 -1.738 27.748 1.00 41.78 116 ILE A N 1
ATOM 903 C CA . ILE A 1 116 ? -24.833 -2.683 26.957 1.00 41.78 116 ILE A CA 1
ATOM 904 C C . ILE A 1 116 ? -23.333 -2.344 27.046 1.00 41.78 116 ILE A C 1
ATOM 906 O O . ILE A 1 116 ? -22.494 -3.247 27.045 1.00 41.78 116 ILE A O 1
ATOM 910 N N . GLY A 1 117 ? -22.985 -1.061 27.203 1.00 33.25 117 GLY A N 1
ATOM 911 C CA . GLY A 1 117 ? -21.599 -0.608 27.373 1.00 33.25 117 GLY A CA 1
ATOM 912 C C . GLY A 1 117 ? -20.936 -1.056 28.683 1.00 33.25 117 GLY A C 1
ATOM 913 O O . GLY A 1 117 ? -19.714 -1.171 28.739 1.00 33.25 117 GLY A O 1
ATOM 914 N N . GLU A 1 118 ? -21.716 -1.376 29.719 1.00 36.69 118 GLU A N 1
ATOM 915 C CA . GLU A 1 118 ? -21.200 -1.715 31.055 1.00 36.69 118 GLU A CA 1
ATOM 916 C C . GLU A 1 118 ? -20.845 -3.205 31.232 1.00 36.69 118 GLU A C 1
ATOM 918 O O . GLU A 1 118 ? -20.133 -3.565 32.169 1.00 36.69 118 GLU A O 1
ATOM 923 N N . ARG A 1 119 ? -21.264 -4.097 30.321 1.00 33.72 119 ARG A N 1
ATOM 924 C CA . ARG A 1 119 ? -21.077 -5.557 30.484 1.00 33.72 119 ARG A CA 1
ATOM 925 C C . ARG A 1 119 ? -19.769 -6.137 29.941 1.00 33.72 119 ARG A C 1
ATOM 927 O O . ARG A 1 119 ? -19.542 -7.334 30.097 1.00 33.72 119 ARG A O 1
ATOM 934 N N . THR A 1 120 ? -18.877 -5.331 29.363 1.00 38.94 120 THR A N 1
ATOM 935 C CA . THR A 1 120 ? -17.628 -5.847 28.766 1.00 38.94 120 THR A CA 1
ATOM 936 C C . THR A 1 120 ? -16.377 -5.162 29.314 1.00 38.94 120 THR A C 1
ATOM 938 O O . THR A 1 120 ? -15.534 -4.681 28.561 1.00 38.94 120 THR A O 1
ATOM 941 N N . ALA A 1 121 ? -16.228 -5.132 30.638 1.00 34.00 121 ALA A N 1
ATOM 942 C CA . ALA A 1 121 ? -14.980 -4.738 31.285 1.00 34.00 121 ALA A CA 1
ATOM 943 C C . ALA A 1 121 ? -14.022 -5.944 31.376 1.00 34.00 121 ALA A C 1
ATOM 945 O O . ALA A 1 121 ? -14.150 -6.797 32.252 1.00 34.00 121 ALA A O 1
ATOM 946 N N . LEU A 1 122 ? -13.052 -6.019 30.461 1.00 35.44 122 LEU A N 1
ATOM 947 C CA . LEU A 1 122 ? -11.801 -6.754 30.689 1.00 35.44 122 LEU A CA 1
ATOM 948 C C . LEU A 1 122 ? -10.783 -5.793 31.324 1.00 35.44 122 LEU A C 1
ATOM 950 O O . LEU A 1 122 ? -10.821 -4.593 31.060 1.00 35.44 122 LEU A O 1
ATOM 954 N N . LYS A 1 123 ? -9.927 -6.334 32.201 1.00 37.12 123 LYS A N 1
ATOM 955 C CA . LYS A 1 123 ? -9.022 -5.607 33.108 1.00 37.12 123 LYS A CA 1
ATOM 956 C C . LYS A 1 123 ? -8.131 -4.539 32.434 1.00 37.12 123 LYS A C 1
ATOM 958 O O . LYS A 1 123 ? -7.835 -4.651 31.246 1.00 37.12 123 LYS A O 1
ATOM 963 N N . PRO A 1 124 ? -7.705 -3.527 33.215 1.00 52.41 124 PRO A N 1
ATOM 964 C CA . PRO A 1 124 ? -7.534 -2.157 32.760 1.00 52.41 124 PRO A CA 1
ATOM 965 C C . PRO A 1 124 ? -6.067 -1.730 32.683 1.00 52.41 124 PRO A C 1
ATOM 967 O O . PRO A 1 124 ? -5.269 -2.097 33.534 1.00 52.41 124 PRO A O 1
ATOM 970 N N . GLU A 1 125 ? -5.772 -0.872 31.712 1.00 44.94 125 GLU A N 1
ATOM 971 C CA . GLU A 1 125 ? -4.823 0.244 31.881 1.00 44.94 125 GLU A CA 1
ATOM 972 C C . GLU A 1 125 ? -4.947 1.229 30.714 1.00 44.94 125 GLU A C 1
ATOM 974 O O . GLU A 1 125 ? -4.785 2.432 30.887 1.00 44.94 125 GLU A O 1
ATOM 979 N N . ILE A 1 126 ? -5.369 0.741 29.544 1.00 48.56 126 ILE A N 1
ATOM 980 C CA . ILE A 1 126 ? -5.616 1.570 28.365 1.00 48.56 126 ILE A CA 1
ATOM 981 C C . ILE A 1 126 ? -7.125 1.633 28.126 1.00 48.56 126 ILE A C 1
ATOM 983 O O . ILE A 1 126 ? -7.758 0.627 27.790 1.00 48.56 126 ILE A O 1
ATOM 987 N N . LEU A 1 127 ? -7.703 2.816 28.352 1.00 51.66 127 LEU A N 1
ATOM 988 C CA . LEU A 1 127 ? -9.109 3.101 28.066 1.00 51.66 127 LEU A CA 1
ATOM 989 C C . LEU A 1 127 ? -9.417 2.790 26.586 1.00 51.66 127 LEU A C 1
ATOM 991 O O . LEU A 1 127 ? -8.547 2.984 25.730 1.00 51.66 127 LEU A O 1
ATOM 995 N N . PRO A 1 128 ? -10.630 2.299 26.262 1.00 57.00 128 PRO A N 1
ATOM 996 C CA . PRO A 1 128 ? -11.052 2.159 24.871 1.00 57.00 128 PRO A CA 1
ATOM 997 C C . PRO A 1 128 ? -10.876 3.490 24.138 1.00 57.00 128 PRO A C 1
ATOM 999 O O . PRO A 1 128 ? -11.006 4.559 24.740 1.00 57.00 128 PRO A O 1
ATOM 1002 N N . THR A 1 129 ? -10.550 3.418 22.849 1.00 56.00 129 THR A N 1
ATOM 1003 C CA . THR A 1 129 ? -10.286 4.612 22.043 1.00 56.00 129 THR A CA 1
ATOM 1004 C C . THR A 1 129 ? -11.467 5.590 22.122 1.00 56.00 129 THR A C 1
ATOM 1006 O O . THR A 1 129 ? -12.598 5.236 21.784 1.00 56.00 129 THR A O 1
ATOM 1009 N N . ASP A 1 130 ? -11.214 6.834 22.547 1.00 58.88 130 ASP A N 1
ATOM 1010 C CA . ASP A 1 130 ? -12.223 7.900 22.564 1.00 58.88 130 ASP A CA 1
ATOM 1011 C C . ASP A 1 130 ? -12.514 8.347 21.123 1.00 58.88 130 ASP A C 1
ATOM 1013 O O . ASP A 1 130 ? -11.773 9.131 20.520 1.00 58.88 130 ASP A O 1
ATOM 1017 N N . ARG A 1 131 ? -13.583 7.781 20.554 1.00 54.34 131 ARG A N 1
ATOM 1018 C CA . ARG A 1 131 ? -13.937 7.891 19.131 1.00 54.34 131 ARG A CA 1
ATOM 1019 C C . ARG A 1 131 ? -14.193 9.330 18.685 1.00 54.34 131 ARG A C 1
ATOM 1021 O O . ARG A 1 131 ? -13.891 9.659 17.542 1.00 54.34 131 ARG A O 1
ATOM 1028 N N . ASP A 1 132 ? -14.652 10.199 19.583 1.00 52.88 132 ASP A N 1
ATOM 1029 C CA . ASP A 1 132 ? -14.913 11.608 19.271 1.00 52.88 132 ASP A CA 1
ATOM 1030 C C . ASP A 1 132 ? -13.616 12.436 19.184 1.00 52.88 132 ASP A C 1
ATOM 1032 O O . ASP A 1 132 ? -13.580 13.505 18.563 1.00 52.88 132 ASP A O 1
ATOM 1036 N N . LYS A 1 133 ? -12.519 11.933 19.771 1.00 54.72 133 LYS A N 1
ATOM 1037 C CA . LYS A 1 133 ? -11.209 12.605 19.816 1.00 54.72 133 LYS A CA 1
ATOM 1038 C C . LYS A 1 133 ? -10.208 12.098 18.779 1.00 54.72 133 LYS A C 1
ATOM 1040 O O . LYS A 1 133 ? -9.227 12.805 18.505 1.00 54.72 133 LYS A O 1
ATOM 1045 N N . VAL A 1 134 ? -10.433 10.927 18.178 1.00 56.75 134 VAL A N 1
ATOM 1046 C CA . VAL A 1 134 ? -9.550 10.395 17.129 1.00 56.75 134 VAL A CA 1
ATOM 1047 C C . VAL A 1 134 ? -9.804 11.112 15.809 1.00 56.75 134 VAL A C 1
ATOM 1049 O O . VAL A 1 134 ? -10.724 10.824 15.051 1.00 56.75 134 VAL A O 1
ATOM 1052 N N . ARG A 1 135 ? -8.925 12.066 15.515 1.00 62.56 135 ARG A N 1
ATOM 1053 C CA . ARG A 1 135 ? -8.759 12.669 14.191 1.00 62.56 135 ARG A CA 1
ATOM 1054 C C . ARG A 1 135 ? -7.334 12.407 13.736 1.00 62.56 135 ARG A C 1
ATOM 1056 O O . ARG A 1 135 ? -6.434 12.365 14.569 1.00 62.56 135 ARG A O 1
ATOM 1063 N N . LYS A 1 136 ? -7.100 12.319 12.421 1.00 63.56 136 LYS A N 1
ATOM 1064 C CA . LYS A 1 136 ? -5.750 12.107 11.854 1.00 63.56 136 LYS A CA 1
ATOM 1065 C C . LYS A 1 136 ? -4.693 13.071 12.416 1.00 63.56 136 LYS A C 1
ATOM 1067 O O . LYS A 1 136 ? -3.543 12.690 12.548 1.00 63.56 136 LYS A O 1
ATOM 1072 N N . ASN A 1 137 ? -5.086 14.289 12.782 1.00 67.38 137 ASN A N 1
ATOM 1073 C CA . ASN A 1 137 ? -4.174 15.310 13.305 1.00 67.38 137 ASN A CA 1
ATOM 1074 C C . ASN A 1 137 ? -3.788 15.108 14.784 1.00 67.38 137 ASN A C 1
ATOM 1076 O O . ASN A 1 137 ? -2.884 15.784 15.259 1.00 67.38 137 ASN A O 1
ATOM 1080 N N . ASN A 1 138 ? -4.471 14.213 15.504 1.00 77.06 138 ASN A N 1
ATOM 1081 C CA . ASN A 1 138 ? -4.261 13.956 16.932 1.00 77.06 138 ASN A CA 1
ATOM 1082 C C . ASN A 1 138 ? -3.493 12.651 17.206 1.00 77.06 138 ASN A C 1
ATOM 1084 O O . ASN A 1 138 ? -3.214 12.366 18.366 1.00 77.06 138 ASN A O 1
ATOM 1088 N N . ILE A 1 139 ? -3.194 11.866 16.165 1.00 80.75 139 ILE A N 1
ATOM 1089 C CA . ILE A 1 139 ? -2.427 10.621 16.266 1.00 80.75 139 ILE A CA 1
ATOM 1090 C C . ILE A 1 139 ? -0.940 10.977 16.266 1.00 80.75 139 ILE A C 1
ATOM 1092 O O . ILE A 1 139 ? -0.460 11.596 15.312 1.00 80.75 139 ILE A O 1
ATOM 1096 N N . ASP A 1 140 ? -0.211 10.584 17.311 1.00 83.25 140 ASP A N 1
ATOM 1097 C CA . ASP A 1 140 ? 1.240 10.778 17.352 1.00 83.25 140 ASP A CA 1
ATOM 1098 C C . ASP A 1 140 ? 1.947 9.800 16.397 1.00 83.25 140 ASP A C 1
ATOM 1100 O O . ASP A 1 140 ? 1.917 8.582 16.564 1.00 83.25 140 ASP A O 1
ATOM 1104 N N . THR A 1 141 ? 2.594 10.352 15.368 1.00 85.25 141 THR A N 1
ATOM 1105 C CA . THR A 1 141 ? 3.463 9.613 14.435 1.00 85.25 141 THR A CA 1
ATOM 1106 C C . THR A 1 141 ? 4.936 10.002 14.594 1.00 85.25 141 THR A C 1
ATOM 1108 O O . THR A 1 141 ? 5.744 9.800 13.681 1.00 85.25 141 THR A O 1
ATOM 1111 N N . GLY A 1 142 ? 5.277 10.668 15.699 1.00 80.75 142 GLY A N 1
ATOM 1112 C CA . GLY A 1 142 ? 6.620 11.129 16.017 1.00 80.75 142 GLY A CA 1
ATOM 1113 C C . GLY A 1 142 ? 7.561 9.995 16.443 1.00 80.75 142 GLY A C 1
ATOM 1114 O O . GLY A 1 142 ? 7.124 8.865 16.657 1.00 80.75 142 GLY A O 1
ATOM 1115 N N . PRO A 1 143 ? 8.872 10.272 16.581 1.00 79.31 143 PRO A N 1
ATOM 1116 C CA . PRO A 1 143 ? 9.880 9.289 17.004 1.00 79.31 143 PRO A CA 1
ATOM 1117 C C . PRO A 1 143 ? 9.615 8.657 18.377 1.00 79.31 143 PRO A C 1
ATOM 1119 O O . PRO A 1 143 ? 10.117 7.575 18.654 1.00 79.31 143 PRO A O 1
ATOM 1122 N N . SER A 1 144 ? 8.842 9.341 19.223 1.00 79.12 144 SER A N 1
ATOM 1123 C CA . SER A 1 144 ? 8.411 8.895 20.551 1.00 79.12 144 SER A CA 1
ATOM 1124 C C . SER A 1 144 ? 7.415 7.739 20.519 1.00 79.12 144 SER A C 1
ATOM 1126 O O . SER A 1 144 ? 7.330 6.993 21.492 1.00 79.12 144 SER A O 1
ATOM 1128 N N . SER A 1 145 ? 6.660 7.590 19.430 1.00 83.62 145 SER A N 1
ATOM 1129 C CA . SER A 1 145 ? 5.668 6.528 19.290 1.00 83.62 145 SER A CA 1
ATOM 1130 C C . SER A 1 145 ? 6.317 5.243 18.756 1.00 83.62 145 SER A C 1
ATOM 1132 O O . SER A 1 145 ? 7.060 5.313 17.767 1.00 83.62 145 SER A O 1
ATOM 1134 N N . PRO A 1 146 ? 6.048 4.066 19.363 1.00 90.38 146 PRO A N 1
ATOM 1135 C CA . PRO A 1 146 ? 6.533 2.779 18.872 1.00 90.38 146 PRO A CA 1
ATOM 1136 C C . PRO A 1 146 ? 6.159 2.582 17.402 1.00 90.38 146 PRO A C 1
ATOM 1138 O O . PRO A 1 146 ? 4.980 2.532 17.044 1.00 90.38 146 PRO A O 1
ATOM 1141 N N . GLN A 1 147 ? 7.163 2.487 16.534 1.00 94.38 147 GLN A N 1
ATOM 1142 C CA . GLN A 1 147 ? 6.950 2.421 15.092 1.00 94.38 147 GLN A CA 1
ATOM 1143 C C . GLN A 1 147 ? 8.060 1.655 14.385 1.00 94.38 147 GLN A C 1
ATOM 1145 O O . GLN A 1 147 ? 9.196 1.569 14.852 1.00 94.38 147 GLN A O 1
ATOM 1150 N N . ILE A 1 148 ? 7.727 1.170 13.199 1.00 95.19 148 ILE A N 1
ATOM 1151 C CA . ILE A 1 148 ? 8.666 0.624 12.230 1.00 95.19 148 ILE A CA 1
ATOM 1152 C C . ILE A 1 148 ? 8.714 1.541 11.009 1.00 95.19 148 ILE A C 1
ATOM 1154 O O . ILE A 1 148 ? 7.730 2.205 10.672 1.00 95.19 148 ILE A O 1
ATOM 1158 N N . SER A 1 149 ? 9.852 1.556 10.321 1.00 94.69 149 SER A N 1
ATOM 1159 C CA . SER A 1 149 ? 10.018 2.269 9.057 1.00 94.69 149 SER A CA 1
ATOM 1160 C C . SER A 1 149 ? 10.701 1.369 8.037 1.00 94.69 149 SER A C 1
ATOM 1162 O O . SER A 1 149 ? 11.714 0.739 8.340 1.00 94.69 149 SER A O 1
ATOM 1164 N N . LEU A 1 150 ? 10.145 1.311 6.825 1.00 95.50 150 LEU A N 1
ATOM 1165 C CA . LEU A 1 150 ? 10.694 0.550 5.709 1.00 95.50 150 LEU A CA 1
ATOM 1166 C C . LEU A 1 150 ? 10.550 1.321 4.394 1.00 95.50 150 LEU A C 1
ATOM 1168 O O . LEU A 1 150 ? 9.553 1.996 4.135 1.00 95.50 150 LEU A O 1
ATOM 1172 N N . THR A 1 151 ? 11.541 1.178 3.515 1.00 95.69 151 THR A N 1
ATOM 1173 C CA . THR A 1 151 ? 11.487 1.736 2.160 1.00 95.69 151 THR A CA 1
ATOM 1174 C C . THR A 1 151 ? 10.821 0.765 1.185 1.00 95.69 151 THR A C 1
ATOM 1176 O O . THR A 1 151 ? 11.436 -0.195 0.703 1.00 95.69 151 THR A O 1
ATOM 1179 N N . VAL A 1 152 ? 9.568 1.058 0.844 1.00 95.75 152 VAL A N 1
ATOM 1180 C CA . VAL A 1 152 ? 8.694 0.193 0.037 1.00 95.75 152 VAL A CA 1
ATOM 1181 C C . VAL A 1 152 ? 8.411 0.797 -1.338 1.00 95.75 152 VAL A C 1
ATOM 1183 O O . VAL A 1 152 ? 8.535 2.004 -1.546 1.00 95.75 152 VAL A O 1
ATOM 1186 N N . TRP A 1 153 ? 8.020 -0.023 -2.308 1.00 95.00 153 TRP A N 1
ATOM 1187 C CA . TRP A 1 153 ? 7.586 0.448 -3.622 1.00 95.00 153 TRP A CA 1
ATOM 1188 C C . TRP A 1 153 ? 6.264 1.220 -3.546 1.00 95.00 153 TRP A C 1
ATOM 1190 O O . TRP A 1 153 ? 5.314 0.827 -2.865 1.00 95.00 153 TRP A O 1
ATOM 1200 N N . LYS A 1 154 ? 6.165 2.285 -4.350 1.00 90.12 154 LYS A N 1
ATOM 1201 C CA . LYS A 1 154 ? 4.945 3.089 -4.522 1.00 90.12 154 LYS A CA 1
ATOM 1202 C C . LYS A 1 154 ? 3.748 2.257 -4.981 1.00 90.12 154 LYS A C 1
ATOM 1204 O O . LYS A 1 154 ? 2.621 2.507 -4.562 1.00 90.12 154 LYS A O 1
ATOM 1209 N N . SER A 1 155 ? 3.999 1.298 -5.870 1.00 86.38 155 SER A N 1
ATOM 1210 C CA . SER A 1 155 ? 3.023 0.340 -6.398 1.00 86.38 155 SER A CA 1
ATOM 1211 C C . SER A 1 155 ? 3.745 -0.810 -7.106 1.00 86.38 155 SER A C 1
ATOM 1213 O O . SER A 1 155 ? 4.927 -0.682 -7.437 1.00 86.38 155 SER A O 1
ATOM 1215 N N . SER A 1 156 ? 3.027 -1.895 -7.401 1.00 86.62 156 SER A N 1
ATOM 1216 C CA . SER A 1 156 ? 3.511 -2.985 -8.261 1.00 86.62 156 SER A CA 1
ATOM 1217 C C . SER A 1 156 ? 3.949 -2.473 -9.638 1.00 86.62 156 SER A C 1
ATOM 1219 O O . SER A 1 156 ? 5.056 -2.773 -10.073 1.00 86.62 156 SER A O 1
ATOM 1221 N N . GLY A 1 157 ? 3.157 -1.592 -10.256 1.00 86.44 157 GLY A N 1
ATOM 1222 C CA . GLY A 1 157 ? 3.494 -0.988 -11.549 1.00 86.44 157 GLY A CA 1
ATOM 1223 C C . GLY A 1 157 ? 4.783 -0.156 -11.529 1.00 86.44 157 GLY A C 1
ATOM 1224 O O . GLY A 1 157 ? 5.539 -0.184 -12.489 1.00 86.44 157 GLY A O 1
ATOM 1225 N N . TRP A 1 158 ? 5.091 0.535 -10.425 1.00 90.44 158 TRP A N 1
ATOM 1226 C CA . TRP A 1 158 ? 6.362 1.268 -10.281 1.00 90.44 158 TRP A CA 1
ATOM 1227 C C . TRP A 1 158 ? 7.571 0.332 -10.217 1.00 90.44 158 TRP A C 1
ATOM 1229 O O . TRP A 1 158 ? 8.612 0.634 -10.805 1.00 90.44 158 TRP A O 1
ATOM 1239 N N . LYS A 1 159 ? 7.428 -0.802 -9.522 1.00 91.31 159 LYS A N 1
ATOM 1240 C CA . LYS A 1 159 ? 8.450 -1.849 -9.492 1.00 91.31 159 LYS A CA 1
ATOM 1241 C C . LYS A 1 159 ? 8.671 -2.399 -10.898 1.00 91.31 159 LYS A C 1
ATOM 1243 O O . LYS A 1 159 ? 9.806 -2.431 -11.357 1.00 91.31 159 LYS A O 1
ATOM 1248 N N . GLU A 1 160 ? 7.598 -2.794 -11.576 1.00 90.00 160 GLU A N 1
ATOM 1249 C CA . GLU A 1 160 ? 7.651 -3.337 -12.936 1.00 90.00 160 GLU A CA 1
ATOM 1250 C C . GLU A 1 160 ? 8.276 -2.343 -13.913 1.00 90.00 160 GLU A C 1
ATOM 1252 O O . GLU A 1 160 ? 9.252 -2.679 -14.573 1.00 90.00 160 GLU A O 1
ATOM 1257 N N . PHE A 1 161 ? 7.797 -1.100 -13.938 1.00 90.94 161 PHE A N 1
ATOM 1258 C CA . PHE A 1 161 ? 8.341 -0.046 -14.791 1.00 90.94 161 PHE A CA 1
ATOM 1259 C C . PHE A 1 161 ? 9.844 0.154 -14.566 1.00 90.94 161 PHE A C 1
ATOM 1261 O O . PHE A 1 161 ? 10.607 0.185 -15.522 1.00 90.94 161 PHE A O 1
ATOM 1268 N N . THR A 1 162 ? 10.292 0.208 -13.309 1.00 93.44 162 THR A N 1
ATOM 1269 C CA . THR A 1 162 ? 11.711 0.418 -12.975 1.00 93.44 162 THR A CA 1
ATOM 1270 C C . THR A 1 162 ? 12.634 -0.657 -13.549 1.00 93.44 162 THR A C 1
ATOM 1272 O O . THR A 1 162 ? 13.758 -0.340 -13.930 1.00 93.44 162 THR A O 1
ATOM 1275 N N . TYR A 1 163 ? 12.186 -1.914 -13.600 1.00 90.75 163 TYR A N 1
ATOM 1276 C CA . TYR A 1 163 ? 13.001 -3.018 -14.112 1.00 90.75 163 TYR A CA 1
ATOM 1277 C C . TYR A 1 163 ? 12.784 -3.253 -15.607 1.00 90.75 163 TYR A C 1
ATOM 1279 O O . TYR A 1 163 ? 13.751 -3.350 -16.355 1.00 90.75 163 TYR A O 1
ATOM 1287 N N . TYR A 1 164 ? 11.533 -3.330 -16.059 1.00 92.50 164 TYR A N 1
ATOM 1288 C CA . TYR A 1 164 ? 11.225 -3.712 -17.433 1.00 92.50 164 TYR A CA 1
ATOM 1289 C C . TYR A 1 164 ? 11.481 -2.592 -18.431 1.00 92.50 164 TYR A C 1
ATOM 1291 O O . TYR A 1 164 ? 12.015 -2.878 -19.495 1.00 92.50 164 TYR A O 1
ATOM 1299 N N . PHE A 1 165 ? 11.151 -1.334 -18.121 1.00 93.69 165 PHE A N 1
ATOM 1300 C CA . PHE A 1 165 ? 11.291 -0.260 -19.108 1.00 93.69 165 PHE A CA 1
ATOM 1301 C C . PHE A 1 165 ? 12.746 -0.078 -19.576 1.00 93.69 165 PHE A C 1
ATOM 1303 O O . PHE A 1 165 ? 12.971 -0.143 -20.787 1.00 93.69 165 PHE A O 1
ATOM 1310 N N . PRO A 1 166 ? 13.751 0.057 -18.684 1.00 95.00 166 PRO A N 1
ATOM 1311 C CA . PRO A 1 166 ? 15.141 0.188 -19.117 1.00 95.00 166 PRO A CA 1
ATOM 1312 C C . PRO A 1 166 ? 15.645 -1.035 -19.884 1.00 95.00 166 PRO A C 1
ATOM 1314 O O . PRO A 1 166 ? 16.294 -0.882 -20.911 1.00 95.00 166 PRO A O 1
ATOM 1317 N N . ILE A 1 167 ? 15.311 -2.244 -19.416 1.00 95.56 167 ILE A N 1
ATOM 1318 C CA . ILE A 1 167 ? 15.783 -3.498 -20.018 1.00 95.56 167 ILE A CA 1
ATOM 1319 C C . ILE A 1 167 ? 15.167 -3.705 -21.402 1.00 95.56 167 ILE A C 1
ATOM 1321 O O . ILE A 1 167 ? 15.892 -3.953 -22.358 1.00 95.56 167 ILE A O 1
ATOM 1325 N N . VAL A 1 168 ? 13.843 -3.590 -21.528 1.00 95.25 168 VAL A N 1
ATOM 1326 C CA . VAL A 1 168 ? 13.136 -3.805 -22.800 1.00 95.25 168 VAL A CA 1
ATOM 1327 C C . VAL A 1 168 ? 13.561 -2.764 -23.828 1.00 95.25 168 VAL A C 1
ATOM 1329 O O . VAL A 1 168 ? 13.819 -3.118 -24.975 1.00 95.25 168 VAL A O 1
ATOM 1332 N N . THR A 1 169 ? 13.700 -1.501 -23.420 1.00 94.94 169 THR A N 1
ATOM 1333 C CA . THR A 1 169 ? 14.136 -0.436 -24.332 1.00 94.94 169 THR A CA 1
ATOM 1334 C C . THR A 1 169 ? 15.596 -0.631 -24.746 1.00 94.94 169 THR A C 1
ATOM 1336 O O . THR A 1 169 ? 15.904 -0.502 -25.925 1.00 94.94 169 THR A O 1
ATOM 1339 N N . ALA A 1 170 ? 16.481 -1.027 -23.823 1.00 96.31 170 ALA A N 1
ATOM 1340 C CA . ALA A 1 170 ? 17.871 -1.338 -24.153 1.00 96.31 170 ALA A CA 1
ATOM 1341 C C . ALA A 1 170 ? 17.983 -2.519 -25.126 1.00 96.31 170 ALA A C 1
ATOM 1343 O O . ALA A 1 170 ? 18.682 -2.420 -26.131 1.00 96.31 170 ALA A O 1
ATOM 1344 N N . LEU A 1 171 ? 17.257 -3.612 -24.866 1.00 96.62 171 LEU A N 1
ATOM 1345 C CA . LEU A 1 171 ? 17.201 -4.770 -25.760 1.00 96.62 171 LEU A CA 1
ATOM 1346 C C . LEU A 1 171 ? 16.683 -4.382 -27.142 1.00 96.62 171 LEU A C 1
ATOM 1348 O O . LEU A 1 171 ? 17.266 -4.786 -28.139 1.00 96.62 171 LEU A O 1
ATOM 1352 N N . PHE A 1 172 ? 15.628 -3.572 -27.209 1.00 96.31 172 PHE A N 1
ATOM 1353 C CA . PHE A 1 172 ? 15.100 -3.073 -28.472 1.00 96.31 172 PHE A CA 1
ATOM 1354 C C . PHE A 1 172 ? 16.139 -2.244 -29.240 1.00 96.31 172 PHE A C 1
ATOM 1356 O O . PHE A 1 172 ? 16.347 -2.484 -30.427 1.00 96.31 172 PHE A O 1
ATOM 1363 N N . SER A 1 173 ? 16.853 -1.332 -28.570 1.00 95.31 173 SER A N 1
ATOM 1364 C CA . SER A 1 173 ? 17.939 -0.563 -29.189 1.00 95.31 173 SER A CA 1
ATOM 1365 C C . SER A 1 173 ? 19.070 -1.464 -29.692 1.00 95.31 173 SER A C 1
ATOM 1367 O O . SER A 1 173 ? 19.516 -1.298 -30.825 1.00 95.31 173 SER A O 1
ATOM 1369 N N . PHE A 1 174 ? 19.499 -2.457 -28.906 1.00 95.88 174 PHE A N 1
ATOM 1370 C CA . PHE A 1 174 ? 20.514 -3.417 -29.347 1.00 95.88 174 PHE A CA 1
ATOM 1371 C C . PHE A 1 174 ? 20.043 -4.249 -30.543 1.00 95.88 174 PHE A C 1
ATOM 1373 O O . PHE A 1 174 ? 20.805 -4.434 -31.486 1.00 95.88 174 PHE A O 1
ATOM 1380 N N . LEU A 1 175 ? 18.788 -4.708 -30.542 1.00 96.12 175 LEU A N 1
ATOM 1381 C CA . LEU A 1 175 ? 18.211 -5.470 -31.650 1.00 96.12 175 LEU A CA 1
ATOM 1382 C C . LEU A 1 175 ? 18.142 -4.646 -32.936 1.00 96.12 175 LEU A C 1
ATOM 1384 O O . LEU A 1 175 ? 18.496 -5.166 -33.989 1.00 96.12 175 LEU A O 1
ATOM 1388 N N . ILE A 1 176 ? 17.750 -3.371 -32.860 1.00 94.00 176 ILE A N 1
ATOM 1389 C CA . ILE A 1 176 ? 17.787 -2.478 -34.026 1.00 94.00 176 ILE A CA 1
ATOM 1390 C C . ILE A 1 176 ? 19.223 -2.307 -34.520 1.00 94.00 176 ILE A C 1
ATOM 1392 O O . ILE A 1 176 ? 19.465 -2.459 -35.712 1.00 94.00 176 ILE A O 1
ATOM 1396 N N . GLY A 1 177 ? 20.183 -2.049 -33.625 1.00 92.94 177 GLY A N 1
ATOM 1397 C CA . GLY A 1 177 ? 21.591 -1.919 -34.011 1.00 92.94 177 GLY A CA 1
ATOM 1398 C C . GLY A 1 177 ? 22.129 -3.170 -34.717 1.00 92.94 177 GLY A C 1
ATOM 1399 O O . GLY A 1 177 ? 22.820 -3.060 -35.726 1.00 92.94 177 GLY A O 1
ATOM 1400 N N . LEU A 1 178 ? 21.759 -4.363 -34.239 1.00 94.19 178 LEU A N 1
ATOM 1401 C CA . LEU A 1 178 ? 22.109 -5.635 -34.881 1.00 94.19 178 LEU A CA 1
ATOM 1402 C C . LEU A 1 178 ? 21.413 -5.831 -36.234 1.00 94.19 178 LEU A C 1
ATOM 1404 O O . LEU A 1 178 ? 22.032 -6.345 -37.161 1.00 94.19 178 LEU A O 1
ATOM 1408 N N . LEU A 1 179 ? 20.148 -5.427 -36.360 1.00 93.12 179 LEU A N 1
ATOM 1409 C CA . LEU A 1 179 ? 19.392 -5.530 -37.608 1.00 93.12 179 LEU A CA 1
ATOM 1410 C C . LEU A 1 179 ? 19.974 -4.607 -38.685 1.00 93.12 179 LEU A C 1
ATOM 1412 O O . LEU A 1 179 ? 20.183 -5.045 -39.811 1.00 93.12 179 LEU A O 1
ATOM 1416 N N . VAL A 1 180 ? 20.328 -3.374 -38.319 1.00 91.25 180 VAL A N 1
ATOM 1417 C CA . VAL A 1 180 ? 21.000 -2.422 -39.217 1.00 91.25 180 VAL A CA 1
ATOM 1418 C C . VAL A 1 180 ? 22.359 -2.960 -39.680 1.00 91.25 180 VAL A C 1
ATOM 1420 O O . VAL A 1 180 ? 22.675 -2.887 -40.866 1.00 91.25 180 VAL A O 1
ATOM 1423 N N . LEU A 1 181 ? 23.141 -3.567 -38.777 1.00 90.31 181 LEU A N 1
ATOM 1424 C CA . LEU A 1 181 ? 24.388 -4.249 -39.147 1.00 90.31 181 LEU A CA 1
ATOM 1425 C C . LEU A 1 181 ? 24.160 -5.401 -40.132 1.00 90.31 181 LEU A C 1
ATOM 1427 O O . LEU A 1 181 ? 24.958 -5.581 -41.048 1.00 90.31 181 LEU A O 1
ATOM 1431 N N . ALA A 1 182 ? 23.098 -6.185 -39.937 1.00 90.00 182 ALA A N 1
ATOM 1432 C CA . ALA A 1 182 ? 22.789 -7.335 -40.780 1.00 90.00 182 ALA A CA 1
ATOM 1433 C C . ALA A 1 182 ? 22.295 -6.936 -42.181 1.00 90.00 182 ALA A C 1
ATOM 1435 O O . ALA A 1 182 ? 22.577 -7.647 -43.143 1.00 90.00 182 ALA A O 1
ATOM 1436 N N . GLU A 1 183 ? 21.575 -5.816 -42.309 1.00 89.25 183 GLU A N 1
ATOM 1437 C CA . GLU A 1 183 ? 21.098 -5.311 -43.604 1.00 89.25 183 GLU A CA 1
ATOM 1438 C C . GLU A 1 183 ? 22.205 -4.662 -44.448 1.00 89.25 183 GLU A C 1
ATOM 1440 O O . GLU A 1 183 ? 22.081 -4.619 -45.671 1.00 89.25 183 GLU A O 1
ATOM 1445 N N . GLY A 1 184 ? 23.285 -4.178 -43.821 1.00 79.94 184 GLY A N 1
ATOM 1446 C CA . GLY A 1 184 ? 24.511 -3.757 -44.510 1.00 79.94 184 GLY A CA 1
ATOM 1447 C C . GLY A 1 184 ? 24.341 -2.607 -45.511 1.00 79.94 184 GLY A C 1
ATOM 1448 O O . GLY A 1 184 ? 25.158 -2.470 -46.420 1.00 79.94 184 GLY A O 1
ATOM 1449 N N . ARG A 1 185 ? 23.285 -1.794 -45.381 1.00 84.00 185 ARG A N 1
ATOM 1450 C CA . ARG A 1 185 ? 23.039 -0.648 -46.267 1.00 84.00 185 ARG A CA 1
ATOM 1451 C C . ARG A 1 185 ? 24.065 0.453 -46.008 1.00 84.00 185 ARG A C 1
ATOM 1453 O O . ARG A 1 185 ? 24.227 0.905 -44.873 1.00 84.00 185 ARG A O 1
ATOM 1460 N N . GLU A 1 186 ? 24.750 0.884 -47.065 1.00 77.31 186 GLU A N 1
ATOM 1461 C CA . GLU A 1 186 ? 25.698 1.999 -47.005 1.00 77.31 186 GLU A CA 1
ATOM 1462 C C . GLU A 1 186 ? 24.987 3.263 -46.483 1.00 77.31 186 GLU A C 1
ATOM 1464 O O . GLU A 1 186 ? 23.934 3.645 -46.988 1.00 77.31 186 GLU A O 1
ATOM 1469 N N . GLY A 1 187 ? 25.537 3.876 -45.428 1.00 74.19 187 GLY A N 1
ATOM 1470 C CA . GLY A 1 187 ? 24.958 5.027 -44.720 1.00 74.19 187 GLY A CA 1
ATOM 1471 C C . GLY A 1 187 ? 24.259 4.683 -43.397 1.00 74.19 187 GLY A C 1
ATOM 1472 O O . GLY A 1 187 ? 24.444 5.394 -42.413 1.00 74.19 187 GLY A O 1
ATOM 1473 N N . ASP A 1 188 ? 23.543 3.559 -43.306 1.00 80.38 188 ASP A N 1
ATOM 1474 C CA . ASP A 1 188 ? 22.819 3.189 -42.074 1.00 80.38 188 ASP A CA 1
ATOM 1475 C C . ASP A 1 188 ? 23.754 2.587 -41.008 1.00 80.38 188 ASP A C 1
ATOM 1477 O O . ASP A 1 188 ? 23.533 2.733 -39.803 1.00 80.38 188 ASP A O 1
ATOM 1481 N N . VAL A 1 189 ? 24.850 1.956 -41.441 1.00 85.06 189 VAL A N 1
ATOM 1482 C CA . VAL A 1 189 ? 25.861 1.350 -40.555 1.00 85.06 189 VAL A CA 1
ATOM 1483 C C . VAL A 1 189 ? 26.506 2.385 -39.619 1.00 85.06 189 VAL A C 1
ATOM 1485 O O . VAL A 1 189 ? 26.874 2.050 -38.492 1.00 85.06 189 VAL A O 1
ATOM 1488 N N . GLU A 1 190 ? 26.574 3.658 -40.022 1.00 88.56 190 GLU A N 1
ATOM 1489 C CA . GLU A 1 190 ? 27.096 4.751 -39.187 1.00 88.56 190 GLU A CA 1
ATOM 1490 C C . GLU A 1 190 ? 26.236 5.014 -37.939 1.00 88.56 190 GLU A C 1
ATOM 1492 O O . GLU A 1 190 ? 26.736 5.515 -36.931 1.00 88.56 190 GLU A O 1
ATOM 1497 N N . MET A 1 191 ? 24.955 4.624 -37.961 1.00 89.06 191 MET A N 1
ATOM 1498 C CA . MET A 1 191 ? 24.021 4.794 -36.842 1.00 89.06 191 MET A CA 1
ATOM 1499 C C . MET A 1 191 ? 24.094 3.657 -35.814 1.00 89.06 191 MET A C 1
ATOM 1501 O O . MET A 1 191 ? 23.568 3.782 -34.706 1.00 89.06 191 MET A O 1
ATOM 1505 N N . VAL A 1 192 ? 24.773 2.551 -36.125 1.00 91.31 192 VAL A N 1
ATOM 1506 C CA . VAL A 1 192 ? 24.893 1.383 -35.235 1.00 91.31 192 VAL A CA 1
ATOM 1507 C C . VAL A 1 192 ? 25.495 1.738 -33.866 1.00 91.31 192 VAL A C 1
ATOM 1509 O O . VAL A 1 192 ? 24.901 1.356 -32.849 1.00 91.31 192 VAL A O 1
ATOM 1512 N N . PRO A 1 193 ? 26.611 2.496 -33.773 1.00 94.06 193 PRO A N 1
ATOM 1513 C CA . PRO A 1 193 ? 27.163 2.894 -32.482 1.00 94.06 193 PRO A CA 1
ATOM 1514 C C . PRO A 1 193 ? 26.166 3.702 -31.650 1.00 94.06 193 PRO A C 1
ATOM 1516 O O . PRO A 1 193 ? 26.123 3.543 -30.432 1.00 94.06 193 PRO A O 1
ATOM 1519 N N . VAL A 1 194 ? 25.321 4.518 -32.291 1.00 93.81 194 VAL A N 1
ATOM 1520 C CA . VAL A 1 194 ? 24.290 5.310 -31.605 1.00 93.81 194 VAL A CA 1
ATOM 1521 C C . VAL A 1 194 ? 23.287 4.390 -30.914 1.00 93.81 194 VAL A C 1
ATOM 1523 O O . VAL A 1 194 ? 23.020 4.570 -29.726 1.00 93.81 194 VAL A O 1
ATOM 1526 N N . PHE A 1 195 ? 22.780 3.364 -31.602 1.00 94.38 195 PHE A N 1
ATOM 1527 C CA . PHE A 1 195 ? 21.845 2.402 -31.008 1.00 94.38 195 PHE A CA 1
ATOM 1528 C C . PHE A 1 195 ? 22.449 1.651 -29.817 1.00 94.38 195 PHE A C 1
ATOM 1530 O O . PHE A 1 195 ? 21.782 1.467 -28.796 1.00 94.38 195 PHE A O 1
ATOM 1537 N N . PHE A 1 196 ? 23.722 1.264 -29.908 1.00 95.44 196 PHE A N 1
ATOM 1538 C CA . PHE A 1 196 ? 24.412 0.583 -28.813 1.00 95.44 196 PHE A CA 1
ATOM 1539 C C . PHE A 1 196 ? 24.692 1.507 -27.627 1.00 95.44 196 PHE A C 1
ATOM 1541 O O . PHE A 1 196 ? 24.481 1.105 -26.483 1.00 95.44 196 PHE A O 1
ATOM 1548 N N . ILE A 1 197 ? 25.097 2.754 -27.878 1.00 96.25 197 ILE A N 1
ATOM 1549 C CA . ILE A 1 197 ? 25.303 3.759 -26.828 1.00 96.25 197 ILE A CA 1
ATOM 1550 C C . ILE A 1 197 ? 23.981 4.062 -26.119 1.00 96.25 197 ILE A C 1
ATOM 1552 O O . ILE A 1 197 ? 23.942 4.056 -24.890 1.00 96.25 197 ILE A O 1
ATOM 1556 N N . VAL A 1 198 ? 22.891 4.274 -26.864 1.00 94.75 198 VAL A N 1
ATOM 1557 C CA . VAL A 1 198 ? 21.556 4.505 -26.287 1.00 94.75 198 VAL A CA 1
ATOM 1558 C C . VAL A 1 198 ? 21.121 3.303 -25.450 1.00 94.75 198 VAL A C 1
ATOM 1560 O O . VAL A 1 198 ? 20.730 3.478 -24.297 1.00 94.75 198 VAL A O 1
ATOM 1563 N N . GLY A 1 199 ? 21.252 2.081 -25.977 1.00 94.38 199 GLY A N 1
ATOM 1564 C CA . GLY A 1 199 ? 20.924 0.859 -25.240 1.00 94.38 199 GLY A CA 1
ATOM 1565 C C . GLY A 1 199 ? 21.716 0.726 -23.936 1.00 94.38 199 GLY A C 1
ATOM 1566 O O . GLY A 1 199 ? 21.140 0.489 -22.873 1.00 94.38 199 GLY A O 1
ATOM 1567 N N . ALA A 1 200 ? 23.029 0.960 -23.987 1.00 95.44 200 ALA A N 1
ATOM 1568 C CA . ALA A 1 200 ? 23.899 0.916 -22.815 1.00 95.44 200 ALA A CA 1
ATOM 1569 C C . ALA A 1 200 ? 23.571 2.019 -21.795 1.00 95.44 200 ALA A C 1
ATOM 1571 O O . ALA A 1 200 ? 23.572 1.756 -20.593 1.00 95.44 200 ALA A O 1
ATOM 1572 N N . ALA A 1 201 ? 23.242 3.229 -22.256 1.00 94.62 201 ALA A N 1
ATOM 1573 C CA . ALA A 1 201 ? 22.885 4.366 -21.408 1.00 94.62 201 ALA A CA 1
ATOM 1574 C C . ALA A 1 201 ? 21.521 4.204 -20.714 1.00 94.62 201 ALA A C 1
ATOM 1576 O O . ALA A 1 201 ? 21.292 4.799 -19.659 1.00 94.62 201 ALA A O 1
ATOM 1577 N N . LEU A 1 202 ? 20.622 3.376 -21.254 1.00 93.75 202 LEU A N 1
ATOM 1578 C CA . LEU A 1 202 ? 19.322 3.094 -20.641 1.00 93.75 202 LEU A CA 1
ATOM 1579 C C . LEU A 1 202 ? 19.438 2.186 -19.411 1.00 93.75 202 LEU A C 1
ATOM 1581 O O . LEU A 1 202 ? 18.743 2.414 -18.424 1.00 93.75 202 LEU A O 1
ATOM 1585 N N . LEU A 1 203 ? 20.332 1.194 -19.414 1.00 93.81 203 LEU A N 1
ATOM 1586 C CA . LEU A 1 203 ? 20.511 0.262 -18.290 1.00 93.81 203 LEU A CA 1
ATOM 1587 C C . LEU A 1 203 ? 20.780 0.939 -16.925 1.00 93.81 203 LEU A C 1
ATOM 1589 O O . LEU A 1 203 ? 20.119 0.570 -15.947 1.00 93.81 203 LEU A O 1
ATOM 1593 N N . PRO A 1 204 ? 21.669 1.947 -16.796 1.00 94.94 204 PRO A N 1
ATOM 1594 C CA . PRO A 1 204 ? 21.893 2.620 -15.518 1.00 94.94 204 PRO A CA 1
ATOM 1595 C C . PRO A 1 204 ? 20.683 3.428 -15.023 1.00 94.94 204 PRO A C 1
ATOM 1597 O O . PRO A 1 204 ? 20.629 3.727 -13.827 1.00 94.94 204 PRO A O 1
ATOM 1600 N N . LEU A 1 205 ? 19.674 3.722 -15.862 1.00 93.94 205 LEU A N 1
ATOM 1601 C CA . LEU A 1 205 ? 18.448 4.416 -15.429 1.00 93.94 205 LEU A CA 1
ATOM 1602 C C . LEU A 1 205 ? 17.650 3.634 -14.380 1.00 93.94 205 LEU A C 1
ATOM 1604 O O . LEU A 1 205 ? 16.876 4.236 -13.633 1.00 93.94 205 LEU A O 1
ATOM 1608 N N . ILE A 1 206 ? 17.873 2.324 -14.244 1.00 93.88 206 ILE A N 1
ATOM 1609 C CA . ILE A 1 206 ? 17.274 1.515 -13.173 1.00 93.88 206 ILE A CA 1
ATOM 1610 C C . ILE A 1 206 ? 17.581 2.122 -11.792 1.00 93.88 206 ILE A C 1
ATOM 1612 O O . ILE A 1 206 ? 16.728 2.100 -10.904 1.00 93.88 206 ILE A O 1
ATOM 1616 N N . ILE A 1 207 ? 18.773 2.695 -11.594 1.00 93.44 207 ILE A N 1
ATOM 1617 C CA . ILE A 1 207 ? 19.211 3.248 -10.304 1.00 93.44 207 ILE A CA 1
ATOM 1618 C C . ILE A 1 207 ? 18.355 4.458 -9.878 1.00 93.44 207 ILE A C 1
ATOM 1620 O O . ILE A 1 207 ? 17.738 4.389 -8.807 1.00 93.44 207 ILE A O 1
ATOM 1624 N N . PRO A 1 208 ? 18.272 5.560 -10.655 1.00 94.81 208 PRO A N 1
ATOM 1625 C CA . PRO A 1 208 ? 17.415 6.689 -10.303 1.00 94.81 208 PRO A CA 1
ATOM 1626 C C . PRO A 1 208 ? 15.930 6.308 -10.299 1.00 94.81 208 PRO A C 1
ATOM 1628 O O . PRO A 1 208 ? 15.209 6.733 -9.396 1.00 94.81 208 PRO A O 1
ATOM 1631 N N . LEU A 1 209 ? 15.473 5.444 -11.215 1.00 93.31 209 LEU A N 1
ATOM 1632 C CA . LEU A 1 209 ? 14.085 4.968 -11.223 1.00 93.31 209 LEU A CA 1
ATOM 1633 C C . LEU A 1 209 ? 13.736 4.197 -9.947 1.00 93.31 209 LEU A C 1
ATOM 1635 O O . LEU A 1 209 ? 12.672 4.414 -9.373 1.00 93.31 209 LEU A O 1
ATOM 1639 N N . ARG A 1 210 ? 14.651 3.372 -9.428 1.00 93.12 210 ARG A N 1
ATOM 1640 C CA . ARG A 1 210 ? 14.463 2.670 -8.152 1.00 93.12 210 ARG A CA 1
ATOM 1641 C C . ARG A 1 210 ? 14.373 3.632 -6.975 1.00 93.12 210 ARG A C 1
ATOM 1643 O O . ARG A 1 210 ? 13.568 3.391 -6.079 1.00 93.12 210 ARG A O 1
ATOM 1650 N N . LYS A 1 211 ? 15.166 4.708 -6.964 1.00 91.81 211 LYS A N 1
ATOM 1651 C CA . LYS A 1 211 ? 15.072 5.752 -5.928 1.00 91.81 211 LYS A CA 1
ATOM 1652 C C . LYS A 1 211 ? 13.730 6.483 -6.000 1.00 91.81 211 LYS A C 1
ATOM 1654 O O . LYS A 1 211 ? 13.091 6.675 -4.974 1.00 91.81 211 LYS A O 1
ATOM 1659 N N . LEU A 1 212 ? 13.269 6.824 -7.203 1.00 92.31 212 LEU A N 1
ATOM 1660 C CA . LEU A 1 212 ? 11.991 7.510 -7.420 1.00 92.31 212 LEU A CA 1
ATOM 1661 C C . LEU A 1 212 ? 10.774 6.612 -7.174 1.00 92.31 212 LEU A C 1
ATOM 1663 O O . LEU A 1 212 ? 9.730 7.094 -6.735 1.00 92.31 212 LEU A O 1
ATOM 1667 N N . GLY A 1 213 ? 10.885 5.319 -7.470 1.00 91.00 213 GLY A N 1
ATOM 1668 C CA . GLY A 1 213 ? 9.805 4.343 -7.359 1.00 91.00 213 GLY A CA 1
ATOM 1669 C C . GLY A 1 213 ? 9.552 3.853 -5.934 1.00 91.00 213 GLY A C 1
ATOM 1670 O O . GLY A 1 213 ? 8.525 3.215 -5.691 1.00 91.00 213 GLY A O 1
ATOM 1671 N N . ARG A 1 214 ? 10.452 4.153 -4.993 1.00 94.62 214 ARG A N 1
ATOM 1672 C CA . ARG A 1 214 ? 10.334 3.766 -3.585 1.00 94.62 214 ARG A CA 1
ATOM 1673 C C . ARG A 1 214 ? 10.040 4.970 -2.700 1.00 94.62 214 ARG A C 1
ATOM 1675 O O . ARG A 1 214 ? 10.386 6.101 -3.028 1.00 94.62 214 ARG A O 1
ATOM 1682 N N . HIS A 1 215 ? 9.371 4.725 -1.584 1.00 94.31 215 HIS A N 1
ATOM 1683 C CA . HIS A 1 215 ? 9.082 5.732 -0.573 1.00 94.31 215 HIS A CA 1
ATOM 1684 C C . HIS A 1 215 ? 9.154 5.127 0.822 1.00 94.31 215 HIS A C 1
ATOM 1686 O O . HIS A 1 215 ? 9.091 3.910 0.993 1.00 94.31 215 HIS A O 1
ATOM 1692 N N . GLU A 1 216 ? 9.235 5.991 1.823 1.00 95.31 216 GLU A N 1
ATOM 1693 C CA . GLU A 1 216 ? 9.159 5.574 3.214 1.00 95.31 216 GLU A CA 1
ATOM 1694 C C . GLU A 1 216 ? 7.714 5.224 3.598 1.00 95.31 216 GLU A C 1
ATOM 1696 O O . GLU A 1 216 ? 6.780 6.005 3.372 1.00 95.31 216 GLU A O 1
ATOM 1701 N N . PHE A 1 217 ? 7.535 4.024 4.141 1.00 95.94 217 PHE A N 1
ATOM 1702 C CA . PHE A 1 217 ? 6.310 3.555 4.771 1.00 95.94 217 PHE A CA 1
ATOM 1703 C C . PHE A 1 217 ? 6.599 3.314 6.244 1.00 95.94 217 PHE A C 1
ATOM 1705 O O . PHE A 1 217 ? 7.588 2.665 6.585 1.00 95.94 217 PHE A O 1
ATOM 1712 N N . ARG A 1 218 ? 5.723 3.833 7.100 1.00 95.69 218 ARG A N 1
ATOM 1713 C CA . ARG A 1 218 ? 5.801 3.622 8.540 1.00 95.69 218 ARG A CA 1
ATOM 1714 C C . ARG A 1 218 ? 4.502 3.030 9.038 1.00 95.69 218 ARG A C 1
ATOM 1716 O O . ARG A 1 218 ? 3.425 3.373 8.547 1.00 95.69 218 ARG A O 1
ATOM 1723 N N . MET A 1 219 ? 4.623 2.163 10.023 1.00 95.56 219 MET A N 1
ATOM 1724 C CA . MET A 1 219 ? 3.495 1.596 10.738 1.00 95.56 219 MET A CA 1
ATOM 1725 C C . MET A 1 219 ? 3.839 1.634 12.216 1.00 95.56 219 MET A C 1
ATOM 1727 O O . MET A 1 219 ? 4.970 1.332 12.591 1.00 95.56 219 MET A O 1
ATOM 1731 N N . GLY A 1 220 ? 2.902 2.063 13.042 1.00 93.81 220 GLY A N 1
ATOM 1732 C CA . GLY A 1 220 ? 3.181 2.271 14.452 1.00 93.81 220 GLY A CA 1
ATOM 1733 C C . GLY A 1 220 ? 1.921 2.356 15.278 1.00 93.81 220 GLY A C 1
ATOM 1734 O O . GLY A 1 220 ? 0.808 2.259 14.758 1.00 93.81 220 GLY A O 1
ATOM 1735 N N . VAL A 1 221 ? 2.123 2.510 16.577 1.00 92.00 221 VAL A N 1
ATOM 1736 C CA . VAL A 1 221 ? 1.053 2.610 17.560 1.00 92.00 221 VAL A CA 1
ATOM 1737 C C . VAL A 1 221 ? 1.197 3.915 18.300 1.00 92.00 221 VAL A C 1
ATOM 1739 O O . VAL A 1 221 ? 2.273 4.245 18.791 1.00 92.00 221 VAL A O 1
ATOM 1742 N N . ASP A 1 222 ? 0.091 4.630 18.410 1.00 90.06 222 ASP A N 1
ATOM 1743 C CA . ASP A 1 222 ? -0.051 5.717 19.357 1.00 90.06 222 ASP A CA 1
ATOM 1744 C C . ASP A 1 222 ? -0.842 5.206 20.565 1.00 90.06 222 ASP A C 1
ATOM 1746 O O . ASP A 1 222 ? -2.066 5.061 20.512 1.00 90.06 222 ASP A O 1
ATOM 1750 N N . TRP A 1 223 ? -0.144 4.926 21.667 1.00 86.56 223 TRP A N 1
ATOM 1751 C CA . TRP A 1 223 ? -0.770 4.450 22.902 1.00 86.56 223 TRP A CA 1
ATOM 1752 C C . TRP A 1 223 ? -1.614 5.515 23.602 1.00 86.56 223 TRP A C 1
ATOM 1754 O O . TRP A 1 223 ? -2.541 5.166 24.330 1.00 86.56 223 TRP A O 1
ATOM 1764 N N . LYS A 1 224 ? -1.360 6.805 23.351 1.00 84.38 224 LYS A N 1
ATOM 1765 C CA . LYS A 1 224 ? -2.155 7.894 23.933 1.00 84.38 224 LYS A CA 1
ATOM 1766 C C . LYS A 1 224 ? -3.575 7.895 23.375 1.00 84.38 224 LYS A C 1
ATOM 1768 O O . LYS A 1 224 ? -4.524 8.136 24.116 1.00 84.38 224 LYS A O 1
ATOM 1773 N N . THR A 1 225 ? -3.719 7.643 22.075 1.00 81.69 225 THR A N 1
ATOM 1774 C CA . THR A 1 225 ? -5.029 7.510 21.413 1.00 81.69 225 THR A CA 1
ATOM 1775 C C . THR A 1 225 ? -5.494 6.056 21.289 1.00 81.69 225 THR A C 1
ATOM 1777 O O . THR A 1 225 ? -6.625 5.805 20.875 1.00 81.69 225 THR A O 1
ATOM 1780 N N . ASN A 1 226 ? -4.651 5.100 21.692 1.00 83.62 226 ASN A N 1
ATOM 1781 C CA . ASN A 1 226 ? -4.856 3.663 21.531 1.00 83.62 226 ASN A CA 1
ATOM 1782 C C . ASN A 1 226 ? -5.133 3.277 20.063 1.00 83.62 226 ASN A C 1
ATOM 1784 O O . ASN A 1 226 ? -6.069 2.535 19.763 1.00 83.62 226 ASN A O 1
ATOM 1788 N N . THR A 1 227 ? -4.328 3.805 19.137 1.00 88.06 227 THR A N 1
ATOM 1789 C CA . THR A 1 227 ? -4.565 3.685 17.690 1.00 88.06 227 THR A CA 1
ATOM 1790 C C . THR A 1 227 ? -3.357 3.087 16.977 1.00 88.06 227 THR A C 1
ATOM 1792 O O . THR A 1 227 ? -2.234 3.563 17.132 1.00 88.06 227 THR A O 1
ATOM 1795 N N . LEU A 1 228 ? -3.584 2.076 16.141 1.00 91.44 228 LEU A N 1
ATOM 1796 C CA . LEU A 1 228 ? -2.610 1.612 15.157 1.00 91.44 228 LEU A CA 1
ATOM 1797 C C . LEU A 1 228 ? -2.700 2.525 13.934 1.00 91.44 228 LEU A C 1
ATOM 1799 O O . L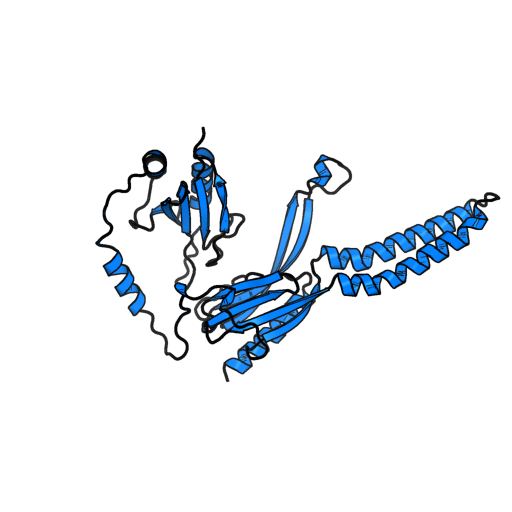EU A 1 228 ? -3.795 2.817 13.467 1.00 91.44 228 LEU A O 1
ATOM 1803 N N . TRP A 1 229 ? -1.580 2.955 13.368 1.00 92.94 229 TRP A N 1
ATOM 1804 C CA . TRP A 1 229 ? -1.581 3.865 12.226 1.00 92.94 229 TRP A CA 1
ATOM 1805 C C . TRP A 1 229 ? -0.610 3.428 11.130 1.00 92.94 229 TRP A C 1
ATOM 1807 O O . TRP A 1 229 ? 0.399 2.765 11.369 1.00 92.94 229 TRP A O 1
ATOM 1817 N N . CYS A 1 230 ? -0.931 3.819 9.896 1.00 93.69 230 CYS A N 1
ATOM 1818 C CA . CYS A 1 230 ? -0.128 3.597 8.698 1.00 93.69 230 CYS A CA 1
ATOM 1819 C C . CYS A 1 230 ? 0.181 4.932 8.021 1.00 93.69 230 CYS A C 1
ATOM 1821 O O . CYS A 1 230 ? -0.726 5.649 7.582 1.00 93.69 230 CYS A O 1
ATOM 1823 N N . TRP A 1 231 ? 1.459 5.238 7.839 1.00 94.50 231 TRP A N 1
ATOM 1824 C CA . TRP A 1 231 ? 1.938 6.474 7.231 1.00 94.50 231 TRP A CA 1
ATOM 1825 C C . TRP A 1 231 ? 2.721 6.206 5.944 1.00 94.50 231 TRP A C 1
ATOM 1827 O O . TRP A 1 231 ? 3.451 5.218 5.822 1.00 94.50 231 TRP A O 1
ATOM 1837 N N . ARG A 1 232 ? 2.590 7.110 4.968 1.00 93.31 232 ARG A N 1
ATOM 1838 C CA . ARG A 1 232 ? 3.391 7.102 3.735 1.00 93.31 232 ARG A CA 1
ATOM 1839 C C . ARG A 1 232 ? 3.958 8.474 3.436 1.00 93.31 232 ARG A C 1
ATOM 1841 O O . ARG A 1 232 ? 3.243 9.478 3.521 1.00 93.31 232 ARG A O 1
ATOM 1848 N N . ALA A 1 233 ? 5.193 8.493 2.944 1.00 90.44 233 ALA A N 1
ATOM 1849 C CA . ALA A 1 233 ? 5.803 9.722 2.464 1.00 90.44 233 ALA A CA 1
ATOM 1850 C C . ALA A 1 233 ? 4.930 10.372 1.380 1.00 90.44 233 ALA A C 1
ATOM 1852 O O . ALA A 1 233 ? 4.415 9.703 0.478 1.00 90.44 233 ALA A O 1
ATOM 1853 N N . ASN A 1 234 ? 4.759 11.690 1.488 1.00 86.12 234 ASN A N 1
ATOM 1854 C CA . ASN A 1 234 ? 3.905 12.531 0.637 1.00 86.12 234 ASN A CA 1
ATOM 1855 C C . ASN A 1 234 ? 2.386 12.306 0.763 1.00 86.12 234 ASN A C 1
ATOM 1857 O O . ASN A 1 234 ? 1.629 12.974 0.065 1.00 86.12 234 ASN A O 1
ATOM 1861 N N . ARG A 1 235 ? 1.916 11.382 1.614 1.00 85.06 235 ARG A N 1
ATOM 1862 C CA . ARG A 1 235 ? 0.474 11.166 1.860 1.00 85.06 235 ARG A CA 1
ATOM 1863 C C . ARG A 1 235 ? 0.058 11.339 3.319 1.00 85.06 235 ARG A C 1
ATOM 1865 O O . ARG A 1 235 ? -1.134 11.454 3.583 1.00 85.06 235 ARG A O 1
ATOM 1872 N N . GLY A 1 236 ? 1.007 11.348 4.252 1.00 88.50 236 GLY A N 1
ATOM 1873 C CA . GLY A 1 236 ? 0.693 11.399 5.677 1.00 88.50 236 GLY A CA 1
ATOM 1874 C C . GLY A 1 236 ? 0.067 10.089 6.160 1.00 88.50 236 GLY A C 1
ATOM 1875 O O . GLY A 1 236 ? 0.380 9.013 5.640 1.00 88.50 236 GLY A O 1
ATOM 1876 N N . ILE A 1 237 ? -0.834 10.179 7.142 1.00 87.62 237 ILE A N 1
ATOM 1877 C CA . ILE A 1 237 ? -1.588 9.030 7.661 1.00 87.62 237 ILE A CA 1
ATOM 1878 C C . ILE A 1 237 ? -2.589 8.545 6.606 1.00 87.62 237 ILE A C 1
ATOM 1880 O O . ILE A 1 237 ? -3.605 9.184 6.297 1.00 87.62 237 ILE A O 1
ATOM 1884 N N . THR A 1 238 ? -2.287 7.372 6.061 1.00 85.94 238 THR A N 1
ATOM 1885 C CA . THR A 1 238 ? -3.061 6.708 5.008 1.00 85.94 238 THR A CA 1
ATOM 1886 C C . THR A 1 238 ? -4.155 5.788 5.532 1.00 85.94 238 THR A C 1
ATOM 1888 O O . THR A 1 238 ? -5.083 5.497 4.787 1.00 85.94 238 THR A O 1
ATOM 1891 N N . GLY A 1 239 ? -4.073 5.377 6.794 1.00 84.56 239 GLY A N 1
ATOM 1892 C CA . GLY A 1 239 ? -5.094 4.596 7.482 1.00 84.56 239 GLY A CA 1
ATOM 1893 C C . GLY A 1 239 ? -4.751 4.471 8.959 1.00 84.56 239 GLY A C 1
ATOM 1894 O O . GLY A 1 239 ? -3.593 4.667 9.342 1.00 84.56 239 GLY A O 1
ATOM 1895 N N . PHE A 1 240 ? -5.758 4.204 9.777 1.00 86.56 240 PHE A N 1
ATOM 1896 C CA . PHE A 1 240 ? -5.592 3.945 11.197 1.00 86.56 240 PHE A CA 1
ATOM 1897 C C . PHE A 1 240 ? -6.678 2.983 11.674 1.00 86.56 240 PHE A C 1
ATOM 1899 O O . PHE A 1 240 ? -7.746 2.912 11.077 1.00 86.56 240 PHE A O 1
ATOM 1906 N N . GLU A 1 241 ? -6.389 2.240 12.732 1.00 82.88 241 GLU A N 1
ATOM 1907 C CA . GLU A 1 241 ? -7.285 1.264 13.337 1.00 82.88 241 GLU A CA 1
ATOM 1908 C C . GLU A 1 241 ? -7.374 1.544 14.844 1.00 82.88 241 GLU A C 1
ATOM 1910 O O . GLU A 1 241 ? -6.334 1.596 15.512 1.00 82.88 241 GLU A O 1
ATOM 1915 N N . PRO A 1 242 ? -8.583 1.744 15.398 1.00 80.81 242 PRO A N 1
ATOM 1916 C CA . PRO A 1 242 ? -8.765 1.977 16.825 1.00 80.81 242 PRO A CA 1
ATOM 1917 C C . PRO A 1 242 ? -8.568 0.692 17.638 1.00 80.81 242 PRO A C 1
ATOM 1919 O O . PRO A 1 242 ? -8.536 -0.427 17.103 1.00 80.81 242 PRO A O 1
ATOM 1922 N N . ASP A 1 243 ? -8.495 0.867 18.955 1.00 80.62 243 ASP A N 1
ATOM 1923 C CA . ASP A 1 243 ? -8.347 -0.201 19.937 1.00 80.62 243 ASP A CA 1
ATOM 1924 C C . ASP A 1 243 ? -7.107 -1.065 19.668 1.00 80.62 243 ASP A C 1
ATOM 1926 O O . ASP A 1 243 ? -7.183 -2.296 19.577 1.00 80.62 243 ASP A O 1
ATOM 1930 N N . ALA A 1 244 ? -5.957 -0.398 19.516 1.00 85.00 244 ALA A N 1
ATOM 1931 C CA . ALA A 1 244 ? -4.668 -1.038 19.278 1.00 85.00 244 ALA A CA 1
ATOM 1932 C C . ALA A 1 244 ? -4.364 -2.094 20.346 1.00 85.00 244 ALA A C 1
ATOM 1934 O O . ALA A 1 244 ? -3.990 -3.211 20.012 1.00 85.00 244 ALA A O 1
ATOM 1935 N N . ASN A 1 245 ? -4.639 -1.811 21.620 1.00 82.25 245 ASN A N 1
ATOM 1936 C CA . ASN A 1 245 ? -4.468 -2.746 22.738 1.00 82.25 245 ASN A CA 1
ATOM 1937 C C . ASN A 1 245 ? -5.203 -4.094 22.576 1.00 82.25 245 ASN A C 1
ATOM 1939 O O . ASN A 1 245 ? -4.864 -5.062 23.255 1.00 82.25 245 ASN A O 1
ATOM 1943 N N . ARG A 1 246 ? -6.196 -4.191 21.680 1.00 82.69 246 ARG A N 1
ATOM 1944 C CA . ARG A 1 246 ? -6.931 -5.434 21.393 1.00 82.69 246 ARG A CA 1
ATOM 1945 C C . ARG A 1 246 ? -6.300 -6.268 20.281 1.00 82.69 246 ARG A C 1
ATOM 1947 O O . ARG A 1 246 ? -6.833 -7.331 19.965 1.00 82.69 246 ARG A O 1
ATOM 1954 N N . ILE A 1 247 ? -5.202 -5.825 19.676 1.00 85.06 247 ILE A N 1
ATOM 1955 C CA . ILE A 1 247 ? -4.511 -6.551 18.609 1.00 85.06 247 ILE A CA 1
ATOM 1956 C C . ILE A 1 247 ? -3.600 -7.625 19.217 1.00 85.06 247 ILE A C 1
ATOM 1958 O O . ILE A 1 247 ? -2.793 -7.377 20.115 1.00 85.06 247 ILE A O 1
ATOM 1962 N N . ARG A 1 248 ? -3.734 -8.851 18.710 1.00 83.81 248 ARG A N 1
ATOM 1963 C CA . ARG A 1 248 ? -2.951 -10.020 19.116 1.00 83.81 248 ARG A CA 1
ATOM 1964 C C . ARG A 1 248 ? -1.662 -10.147 18.309 1.00 83.81 248 ARG A C 1
ATOM 1966 O O . ARG A 1 248 ? -0.631 -10.436 18.916 1.00 83.81 248 ARG A O 1
ATOM 1973 N N . GLY A 1 249 ? -1.736 -9.922 16.997 1.00 87.75 249 GLY A N 1
ATOM 1974 C CA . GLY A 1 249 ? -0.614 -10.026 16.063 1.00 87.75 249 GLY A CA 1
ATOM 1975 C C . GLY A 1 249 ? -1.001 -9.672 14.625 1.00 87.75 249 GLY A C 1
ATOM 1976 O O . GLY A 1 249 ? -2.149 -9.307 14.351 1.00 87.75 249 GLY A O 1
ATOM 1977 N N . PHE A 1 250 ? -0.034 -9.796 13.714 1.00 92.62 250 PHE A N 1
ATOM 1978 C CA . PHE A 1 250 ? -0.146 -9.390 12.311 1.00 92.62 250 PHE A CA 1
ATOM 1979 C C . PHE A 1 250 ? 0.136 -10.538 11.334 1.00 92.62 250 PHE A C 1
ATOM 1981 O O . PHE A 1 250 ? 0.899 -11.458 11.632 1.00 92.62 250 PHE A O 1
ATOM 1988 N N . GLY A 1 251 ? -0.452 -10.444 10.141 1.00 91.94 251 GLY A N 1
ATOM 1989 C CA . GLY A 1 251 ? -0.253 -11.339 9.000 1.00 91.94 251 GLY A CA 1
ATOM 1990 C C . GLY A 1 251 ? -0.355 -10.590 7.666 1.00 91.94 251 GLY A C 1
ATOM 1991 O O . GLY A 1 251 ? -0.441 -9.362 7.640 1.00 91.94 251 GLY A O 1
ATOM 1992 N N . ALA A 1 252 ? -0.357 -11.318 6.546 1.00 90.38 252 ALA A N 1
ATOM 1993 C CA . ALA A 1 252 ? -0.562 -10.761 5.205 1.00 90.38 252 ALA A CA 1
ATOM 1994 C C . ALA A 1 252 ? -1.637 -11.539 4.457 1.00 90.38 252 ALA A C 1
ATOM 1996 O O . ALA A 1 252 ? -1.687 -12.764 4.533 1.00 90.38 252 ALA A O 1
ATOM 1997 N N . VAL A 1 253 ? -2.422 -10.817 3.663 1.00 85.06 253 VAL A N 1
ATOM 1998 C CA . VAL A 1 253 ? -3.311 -11.398 2.655 1.00 85.06 253 VAL A CA 1
ATOM 1999 C C . VAL A 1 253 ? -2.930 -10.846 1.289 1.00 85.06 253 VAL A C 1
ATOM 2001 O O . VAL A 1 253 ? -2.676 -9.644 1.129 1.00 85.06 253 VAL A O 1
ATOM 2004 N N . ASP A 1 254 ? -2.869 -11.727 0.297 1.00 86.38 254 ASP A N 1
ATOM 2005 C CA . ASP A 1 254 ? -2.696 -11.343 -1.091 1.00 86.38 254 ASP A CA 1
ATOM 2006 C C . ASP A 1 254 ? -4.027 -10.847 -1.667 1.00 86.38 254 ASP A C 1
ATOM 2008 O O . ASP A 1 254 ? -5.096 -11.421 -1.492 1.00 86.38 254 ASP A O 1
ATOM 2012 N N . SER A 1 255 ? -3.975 -9.717 -2.359 1.00 78.56 255 SER A N 1
ATOM 2013 C CA . SER A 1 255 ? -5.131 -9.136 -3.021 1.00 78.56 255 SER A CA 1
ATOM 2014 C C . SER A 1 255 ? -4.799 -8.944 -4.487 1.00 78.56 255 SER A C 1
ATOM 2016 O O . SER A 1 255 ? -3.940 -8.137 -4.860 1.00 78.56 255 SER A O 1
ATOM 2018 N N . THR A 1 256 ? -5.497 -9.702 -5.327 1.00 76.12 256 THR A N 1
ATOM 2019 C CA . THR A 1 256 ? -5.458 -9.535 -6.776 1.00 76.12 256 THR A CA 1
ATOM 2020 C C . THR A 1 256 ? -6.714 -8.794 -7.202 1.00 76.12 256 THR A C 1
ATOM 2022 O O . THR A 1 256 ? -7.803 -9.361 -7.225 1.00 76.12 256 THR A O 1
ATOM 2025 N N . THR A 1 257 ? -6.564 -7.520 -7.555 1.00 72.94 257 THR A N 1
ATOM 2026 C CA . THR A 1 257 ? -7.678 -6.715 -8.070 1.00 72.94 257 THR A CA 1
ATOM 2027 C C . THR A 1 257 ? -7.626 -6.665 -9.589 1.00 72.94 257 THR A C 1
ATOM 2029 O O . THR A 1 257 ? -6.569 -6.443 -10.181 1.00 72.94 257 THR A O 1
ATOM 2032 N N . ARG A 1 258 ? -8.772 -6.882 -10.235 1.00 73.56 258 ARG A N 1
ATOM 2033 C CA . ARG A 1 258 ? -8.933 -6.694 -11.679 1.00 73.56 258 ARG A CA 1
ATOM 2034 C C . ARG A 1 258 ? -9.659 -5.378 -11.894 1.00 73.56 258 ARG A C 1
ATOM 2036 O O . ARG A 1 258 ? -10.818 -5.248 -11.514 1.00 73.56 258 ARG A O 1
ATOM 2043 N N . LYS A 1 259 ? -8.976 -4.398 -12.474 1.00 74.31 259 LYS A N 1
ATOM 2044 C CA . LYS A 1 259 ? -9.577 -3.112 -12.837 1.00 74.31 259 LYS A CA 1
ATOM 2045 C C . LYS A 1 259 ? -9.775 -3.073 -14.337 1.00 74.31 259 LYS A C 1
ATOM 2047 O O . LYS A 1 259 ? -8.888 -3.480 -15.086 1.00 74.31 259 LYS A O 1
ATOM 2052 N N . PHE A 1 260 ? -10.925 -2.582 -14.776 1.00 70.19 260 PHE A N 1
ATOM 2053 C CA . PHE A 1 260 ? -11.146 -2.337 -16.193 1.00 70.19 260 PHE A CA 1
ATOM 2054 C C . PHE A 1 260 ? -10.127 -1.309 -16.699 1.00 70.19 260 PHE A C 1
ATOM 2056 O O . PHE A 1 260 ? -9.920 -0.265 -16.075 1.00 70.19 260 PHE A O 1
ATOM 2063 N N . ASN A 1 261 ? -9.452 -1.625 -17.799 1.00 78.88 261 ASN A N 1
ATOM 2064 C CA . ASN A 1 261 ? -8.509 -0.716 -18.424 1.00 78.88 261 ASN A CA 1
ATOM 2065 C C . ASN A 1 261 ? -9.262 0.173 -19.418 1.00 78.88 261 ASN A C 1
ATOM 2067 O O . ASN A 1 261 ? -9.518 -0.237 -20.544 1.00 78.88 261 ASN A O 1
ATOM 2071 N N . TYR A 1 262 ? -9.587 1.407 -19.032 1.00 79.38 262 TYR A N 1
ATOM 2072 C CA . TYR A 1 262 ? -10.314 2.328 -19.913 1.00 79.38 262 TYR A CA 1
ATOM 2073 C C . TYR A 1 262 ? -9.565 2.660 -21.214 1.00 79.38 262 TYR A C 1
ATOM 2075 O O . TYR A 1 262 ? -10.208 3.009 -22.199 1.00 79.38 262 TYR A O 1
ATOM 2083 N N . GLN A 1 263 ? -8.237 2.487 -21.267 1.00 78.81 263 GLN A N 1
ATOM 2084 C CA . GLN A 1 263 ? -7.471 2.639 -22.512 1.00 78.81 263 GLN A CA 1
ATOM 2085 C C . GLN A 1 263 ? -7.798 1.551 -23.546 1.00 78.81 263 GLN A C 1
ATOM 2087 O O . GLN A 1 263 ? -7.587 1.757 -24.736 1.00 78.81 263 GLN A O 1
ATOM 2092 N N . TRP A 1 264 ? -8.371 0.419 -23.130 1.00 83.38 264 TRP A N 1
ATOM 2093 C CA . TRP A 1 264 ? -8.867 -0.596 -24.057 1.00 83.38 264 TRP A CA 1
ATOM 2094 C C . TRP A 1 264 ? -10.015 -0.077 -24.937 1.00 83.38 264 TRP A C 1
ATOM 2096 O O . TRP A 1 264 ? -10.133 -0.483 -26.093 1.00 83.38 264 TRP A O 1
ATOM 2106 N N . LEU A 1 265 ? -10.833 0.856 -24.425 1.00 79.25 265 LEU A N 1
ATOM 2107 C CA . LEU A 1 265 ? -11.931 1.459 -25.191 1.00 79.25 265 LEU A CA 1
ATOM 2108 C C . LEU A 1 265 ? -11.422 2.257 -26.395 1.00 79.25 265 LEU A C 1
ATOM 2110 O O . LEU A 1 265 ? -12.098 2.319 -27.418 1.00 79.25 265 LEU A O 1
ATOM 2114 N N . THR A 1 266 ? -10.235 2.854 -26.279 1.00 85.62 266 THR A N 1
ATOM 2115 C CA . THR A 1 266 ? -9.606 3.637 -27.348 1.00 85.62 266 THR A CA 1
ATOM 2116 C C . THR A 1 266 ? -8.584 2.829 -28.145 1.00 85.62 266 THR A C 1
ATOM 2118 O O . THR A 1 266 ? -8.367 3.116 -29.318 1.00 85.62 266 THR A O 1
ATOM 2121 N N . ASN A 1 267 ? -7.985 1.793 -27.552 1.00 84.62 267 ASN A N 1
ATOM 2122 C CA . ASN A 1 267 ? -7.020 0.923 -28.207 1.00 84.62 267 ASN A CA 1
ATOM 2123 C C . ASN A 1 267 ? -7.246 -0.554 -27.843 1.00 84.62 267 ASN A C 1
ATOM 2125 O O . ASN A 1 267 ? -6.776 -1.048 -26.815 1.00 84.62 267 ASN A O 1
ATOM 2129 N N . LYS A 1 268 ? -7.907 -1.283 -28.750 1.00 83.31 268 LYS A N 1
ATOM 2130 C CA . LYS A 1 268 ? -8.269 -2.696 -28.563 1.00 83.31 268 LYS A CA 1
ATOM 2131 C C . LYS A 1 268 ? -7.072 -3.653 -28.466 1.00 83.31 268 LYS A C 1
ATOM 2133 O O . LYS A 1 268 ? -7.283 -4.798 -28.078 1.00 83.31 268 LYS A O 1
ATOM 2138 N N . SER A 1 269 ? -5.850 -3.222 -28.804 1.00 83.75 269 SER A N 1
ATOM 2139 C CA . SER A 1 269 ? -4.640 -4.048 -28.641 1.00 83.75 269 SER A CA 1
ATOM 2140 C C . SER A 1 269 ? -4.133 -4.103 -27.198 1.00 83.75 269 SER A C 1
ATOM 2142 O O . SER A 1 269 ? -3.304 -4.949 -26.868 1.00 83.75 269 SER A O 1
ATOM 2144 N N . GLN A 1 270 ? -4.633 -3.233 -26.317 1.00 78.38 270 GLN A N 1
ATOM 2145 C CA . GLN A 1 270 ? -4.322 -3.310 -24.896 1.00 78.38 270 GLN A CA 1
ATOM 2146 C C . GLN A 1 270 ? -5.136 -4.398 -24.185 1.00 78.38 270 GLN A C 1
ATOM 2148 O O . GLN A 1 270 ? -6.187 -4.828 -24.649 1.00 78.38 270 GLN A O 1
ATOM 2153 N N . ALA A 1 271 ? -4.683 -4.833 -23.009 1.00 81.75 271 ALA A N 1
ATOM 2154 C CA . ALA A 1 271 ? -5.472 -5.739 -22.181 1.00 81.75 271 ALA A CA 1
ATOM 2155 C C . ALA A 1 271 ? -6.744 -5.037 -21.672 1.00 81.75 271 ALA A C 1
ATOM 2157 O O . ALA A 1 271 ? -6.666 -3.926 -21.143 1.00 81.75 271 ALA A O 1
ATOM 2158 N N . MET A 1 272 ? -7.896 -5.711 -21.782 1.00 76.88 272 MET A N 1
ATOM 2159 C CA . MET A 1 272 ? -9.195 -5.224 -21.288 1.00 76.88 272 MET A CA 1
ATOM 2160 C C . MET A 1 272 ? -9.199 -5.008 -19.768 1.00 76.88 272 MET A C 1
ATOM 2162 O O . MET A 1 272 ? -9.825 -4.078 -19.260 1.00 76.88 272 MET A O 1
ATOM 2166 N N . TYR A 1 273 ? -8.470 -5.847 -19.033 1.00 76.38 273 TYR A N 1
ATOM 2167 C CA . TYR A 1 273 ? -8.329 -5.741 -17.588 1.00 76.38 273 TYR A CA 1
ATOM 2168 C C . TYR A 1 273 ? -6.869 -5.542 -17.215 1.00 76.38 273 TYR A C 1
ATOM 2170 O O . TYR A 1 273 ? -5.987 -6.271 -17.668 1.00 76.38 273 TYR A O 1
ATOM 2178 N N . ARG A 1 274 ? -6.632 -4.593 -16.315 1.00 76.31 274 ARG A N 1
ATOM 2179 C CA . ARG A 1 274 ? -5.379 -4.471 -15.588 1.00 76.31 274 ARG A CA 1
ATOM 2180 C C . ARG A 1 274 ? -5.469 -5.308 -14.318 1.00 76.31 274 ARG A C 1
ATOM 2182 O O . ARG A 1 274 ? -6.383 -5.128 -13.511 1.00 76.31 274 ARG A O 1
ATOM 2189 N N . ILE A 1 275 ? -4.518 -6.218 -14.149 1.00 77.25 275 ILE A N 1
ATOM 2190 C CA . ILE A 1 275 ? -4.387 -7.033 -12.944 1.00 77.25 275 ILE A CA 1
ATOM 2191 C C . ILE A 1 275 ? -3.397 -6.332 -12.016 1.00 77.25 275 ILE A C 1
ATOM 2193 O O . ILE A 1 275 ? -2.204 -6.287 -12.298 1.00 77.25 275 ILE A O 1
ATOM 2197 N N . ASP A 1 276 ? -3.887 -5.796 -10.903 1.00 78.31 276 ASP A N 1
ATOM 2198 C CA . ASP A 1 276 ? -3.055 -5.208 -9.858 1.00 78.31 276 ASP A CA 1
ATOM 2199 C C . ASP A 1 276 ? -2.932 -6.214 -8.706 1.00 78.31 276 ASP A C 1
ATOM 2201 O O . ASP A 1 276 ? -3.896 -6.460 -7.972 1.00 78.31 276 ASP A O 1
ATOM 2205 N N . LYS A 1 277 ? -1.733 -6.780 -8.534 1.00 82.56 277 LYS A N 1
ATOM 2206 C CA . LYS A 1 277 ? -1.374 -7.561 -7.343 1.00 82.56 277 LYS A CA 1
ATOM 2207 C C . LYS A 1 277 ? -0.878 -6.633 -6.238 1.00 82.56 277 LYS A C 1
ATOM 2209 O O . LYS A 1 277 ? -0.026 -5.775 -6.475 1.00 82.56 277 LYS A O 1
ATOM 2214 N N . SER A 1 278 ? -1.400 -6.826 -5.036 1.00 88.25 278 SER A N 1
ATOM 2215 C CA . SER A 1 278 ? -0.993 -6.114 -3.826 1.00 88.25 278 SER A CA 1
ATOM 2216 C C . SER A 1 278 ? -1.062 -7.042 -2.620 1.00 88.25 278 SER A C 1
ATOM 2218 O O . SER A 1 278 ? -1.751 -8.056 -2.657 1.00 88.25 278 SER A O 1
ATOM 2220 N N . TYR A 1 279 ? -0.352 -6.695 -1.558 1.00 90.31 279 TYR A N 1
ATOM 2221 C CA . TYR A 1 279 ? -0.318 -7.457 -0.313 1.00 90.31 279 TYR A CA 1
ATOM 2222 C C . TYR A 1 279 ? -0.760 -6.533 0.807 1.00 90.31 279 TYR A C 1
ATOM 2224 O O . TYR A 1 279 ? -0.205 -5.448 0.950 1.00 90.31 279 TYR A O 1
ATOM 2232 N N . THR A 1 280 ? -1.782 -6.910 1.562 1.00 88.38 280 THR A N 1
ATOM 2233 C CA . THR A 1 280 ? -2.315 -6.071 2.643 1.00 88.38 280 THR A CA 1
ATOM 2234 C C . THR A 1 280 ? -1.899 -6.677 3.969 1.00 88.38 280 THR A C 1
ATOM 2236 O O . THR A 1 280 ? -2.063 -7.883 4.161 1.00 88.38 280 THR A O 1
ATOM 2239 N N . VAL A 1 281 ? -1.359 -5.856 4.871 1.00 90.38 281 VAL A N 1
ATOM 2240 C CA . VAL A 1 281 ? -1.118 -6.293 6.247 1.00 90.38 281 VAL A CA 1
ATOM 2241 C C . VAL A 1 281 ? -2.475 -6.477 6.904 1.00 90.38 281 VAL A C 1
ATOM 2243 O O . VAL A 1 281 ? -3.342 -5.608 6.819 1.00 90.38 281 VAL A O 1
ATOM 2246 N N . VAL A 1 282 ? -2.664 -7.622 7.538 1.00 87.00 282 VAL A N 1
ATOM 2247 C CA . VAL A 1 282 ? -3.855 -7.931 8.317 1.00 87.00 282 VAL A CA 1
ATOM 2248 C C . VAL A 1 282 ? -3.496 -8.021 9.794 1.00 87.00 282 VAL A C 1
ATOM 2250 O O . VAL A 1 282 ? -2.375 -8.378 10.146 1.00 87.00 282 VAL A O 1
ATOM 2253 N N . MET A 1 283 ? -4.444 -7.702 10.662 1.00 88.06 283 MET A N 1
ATOM 2254 C CA . MET A 1 283 ? -4.337 -7.818 12.112 1.00 88.06 283 MET A CA 1
ATOM 2255 C C . MET A 1 283 ? -5.328 -8.860 12.626 1.00 88.06 283 MET A C 1
ATOM 2257 O O . MET A 1 283 ? -6.430 -8.994 12.095 1.00 88.06 283 MET A O 1
ATOM 2261 N N . GLN A 1 284 ? -4.949 -9.573 13.677 1.00 85.00 284 GLN A N 1
ATOM 2262 C CA . GLN A 1 284 ? -5.839 -10.452 14.431 1.00 85.00 284 GLN A CA 1
ATOM 2263 C C . GLN A 1 284 ? -6.144 -9.794 15.777 1.00 85.00 284 GLN A C 1
ATOM 2265 O O . GLN A 1 284 ? -5.224 -9.300 16.433 1.00 85.00 284 GLN A O 1
ATOM 2270 N N . ARG A 1 285 ? -7.410 -9.766 16.206 1.00 80.94 285 ARG A N 1
ATOM 2271 C CA . ARG A 1 285 ? -7.807 -9.193 17.506 1.00 80.94 285 ARG A CA 1
ATOM 2272 C C . ARG A 1 285 ? -7.940 -10.296 18.564 1.00 80.94 285 ARG A C 1
ATOM 2274 O O . ARG A 1 285 ? -8.143 -11.455 18.238 1.00 80.94 285 ARG A O 1
ATOM 2281 N N . MET A 1 286 ? -7.830 -9.956 19.850 1.00 75.31 286 MET A N 1
ATOM 2282 C CA . MET A 1 286 ? -7.787 -10.943 20.947 1.00 75.31 286 MET A CA 1
ATOM 2283 C C . MET A 1 286 ? -9.026 -11.849 21.058 1.00 75.31 286 MET A C 1
ATOM 2285 O O . MET A 1 286 ? -8.914 -12.940 21.605 1.00 75.31 286 MET A O 1
ATOM 2289 N N . LYS A 1 287 ? -10.194 -11.412 20.572 1.00 70.69 287 LYS A N 1
ATOM 2290 C CA . LYS A 1 287 ? -11.466 -12.155 20.667 1.00 70.69 287 LYS A CA 1
ATOM 2291 C C . LYS A 1 287 ? -11.906 -12.808 19.353 1.00 70.69 287 LYS A C 1
ATOM 2293 O O . LYS A 1 287 ? -13.009 -13.336 19.290 1.00 70.69 287 LYS A O 1
ATOM 2298 N N . THR A 1 288 ? -11.097 -12.731 18.300 1.00 63.62 288 THR A N 1
ATOM 2299 C CA . THR A 1 288 ? -11.470 -13.233 16.978 1.00 63.62 288 THR A CA 1
ATOM 2300 C C . THR A 1 288 ? -10.318 -13.999 16.353 1.00 63.62 288 THR A C 1
ATOM 2302 O O . THR A 1 288 ? -9.180 -13.536 16.331 1.00 63.62 288 THR A O 1
ATOM 2305 N N . ASP A 1 289 ? -10.628 -15.159 15.779 1.00 67.12 289 ASP A N 1
ATOM 2306 C CA . ASP A 1 289 ? -9.643 -15.903 14.991 1.00 67.12 289 ASP A CA 1
ATOM 2307 C C . ASP A 1 289 ? -9.463 -15.307 13.587 1.00 67.12 289 ASP A C 1
ATOM 2309 O O . ASP A 1 289 ? -8.468 -15.577 12.918 1.00 67.12 289 ASP A O 1
ATOM 2313 N N . ASN A 1 290 ? -10.385 -14.437 13.167 1.00 69.56 290 ASN A N 1
ATOM 2314 C CA . ASN A 1 290 ? -10.370 -13.797 11.860 1.00 69.56 290 ASN A CA 1
ATOM 2315 C C . ASN A 1 290 ? -9.300 -12.704 11.747 1.00 69.56 290 ASN A C 1
ATOM 2317 O O . ASN A 1 290 ? -9.056 -11.924 12.671 1.00 69.56 290 ASN A O 1
ATOM 2321 N N . TYR A 1 291 ? -8.719 -12.618 10.553 1.00 75.12 291 TYR A N 1
ATOM 2322 C CA . TYR A 1 291 ? -7.810 -11.554 10.157 1.00 75.12 291 TYR A CA 1
ATOM 2323 C C . TYR A 1 291 ? -8.572 -10.395 9.515 1.00 75.12 291 TYR A C 1
ATOM 2325 O O . TYR A 1 291 ? -9.409 -10.599 8.637 1.00 75.12 291 TYR A O 1
ATOM 2333 N N . PHE A 1 292 ? -8.227 -9.173 9.913 1.00 76.38 292 PHE A N 1
ATOM 2334 C CA . PHE A 1 292 ? -8.825 -7.939 9.411 1.00 76.38 292 PHE A CA 1
ATOM 2335 C C . PHE A 1 292 ? -7.777 -7.108 8.678 1.00 76.38 292 PHE A C 1
ATOM 2337 O O . PHE A 1 292 ? -6.668 -6.964 9.191 1.00 76.38 292 PHE A O 1
ATOM 2344 N N . PRO A 1 293 ? -8.081 -6.545 7.500 1.00 80.62 293 PRO A N 1
ATOM 2345 C CA . PRO A 1 293 ? -7.143 -5.679 6.798 1.00 80.62 293 PRO A CA 1
ATOM 2346 C C . PRO A 1 293 ? -6.838 -4.431 7.623 1.00 80.62 293 PRO A C 1
ATOM 2348 O O . PRO A 1 293 ? -7.741 -3.768 8.116 1.00 80.62 293 PRO A O 1
ATOM 2351 N N . VAL A 1 294 ? -5.555 -4.091 7.734 1.00 84.19 294 VAL A N 1
ATOM 2352 C CA . VAL A 1 294 ? -5.119 -2.808 8.284 1.00 84.19 294 VAL A CA 1
ATOM 2353 C C . VAL A 1 294 ? -5.204 -1.770 7.173 1.00 84.19 294 VAL A C 1
ATOM 2355 O O . VAL A 1 294 ? -4.514 -1.876 6.150 1.00 84.19 294 VAL A O 1
ATOM 2358 N N . ASN A 1 295 ? -6.026 -0.742 7.355 1.00 78.38 295 ASN A N 1
ATOM 2359 C CA . ASN A 1 295 ? -6.197 0.291 6.341 1.00 78.38 295 ASN A CA 1
ATOM 2360 C C . ASN A 1 295 ? -4.882 1.041 6.038 1.00 78.38 295 ASN A C 1
ATOM 2362 O O . ASN A 1 295 ? -4.061 1.317 6.909 1.00 78.38 295 ASN A O 1
ATOM 2366 N N . GLY A 1 296 ? -4.640 1.352 4.758 1.00 83.25 296 GLY A N 1
ATOM 2367 C CA . GLY A 1 296 ? -3.413 2.032 4.297 1.00 83.25 296 GLY A CA 1
ATOM 2368 C C . GLY A 1 296 ? -2.157 1.146 4.177 1.00 83.25 296 GLY A C 1
ATOM 2369 O O . GLY A 1 296 ? -1.145 1.572 3.600 1.00 83.25 296 GLY A O 1
ATOM 2370 N N . SER A 1 297 ? -2.225 -0.115 4.612 1.00 90.56 297 SER A N 1
ATOM 2371 C CA . SER A 1 297 ? -1.086 -1.048 4.664 1.00 90.56 297 SER A CA 1
ATOM 2372 C C . SER A 1 297 ? -0.791 -1.810 3.357 1.00 90.56 297 SER A C 1
ATOM 2374 O O . SER A 1 297 ? -0.045 -2.783 3.356 1.00 90.56 297 SER A O 1
ATOM 2376 N N . LYS A 1 298 ? -1.353 -1.391 2.213 1.00 90.94 298 LYS A N 1
ATOM 2377 C CA . LYS A 1 298 ? -1.167 -2.089 0.923 1.00 90.94 298 LYS A CA 1
ATOM 2378 C C . LYS A 1 298 ? 0.265 -1.975 0.387 1.00 90.94 298 LYS A C 1
ATOM 2380 O O . LYS A 1 298 ? 0.745 -0.882 0.088 1.00 90.94 298 LYS A O 1
ATOM 2385 N N . LEU A 1 299 ? 0.938 -3.094 0.189 1.00 93.12 299 LEU A N 1
ATOM 2386 C CA . LEU A 1 299 ? 2.324 -3.200 -0.259 1.00 93.12 299 LEU A CA 1
ATOM 2387 C C . LEU A 1 299 ? 2.396 -3.818 -1.656 1.00 93.12 299 LEU A C 1
ATOM 2389 O O . LEU A 1 299 ? 1.509 -4.558 -2.085 1.00 93.12 299 LEU A O 1
ATOM 2393 N N . ALA A 1 300 ? 3.449 -3.479 -2.398 1.00 92.44 300 ALA A N 1
ATOM 2394 C CA . ALA A 1 300 ? 3.603 -3.915 -3.783 1.00 92.44 300 ALA A CA 1
ATOM 2395 C C . ALA A 1 300 ? 4.119 -5.356 -3.892 1.00 92.44 300 ALA A C 1
ATOM 2397 O O . ALA A 1 300 ? 3.926 -6.004 -4.921 1.00 92.44 300 ALA A O 1
ATOM 2398 N N . THR A 1 301 ? 4.821 -5.848 -2.868 1.00 93.38 301 THR A N 1
ATOM 2399 C CA . THR A 1 301 ? 5.478 -7.156 -2.902 1.00 93.38 301 THR A CA 1
ATOM 2400 C C . THR A 1 301 ? 5.259 -7.959 -1.625 1.00 93.38 301 THR A C 1
ATOM 2402 O O . THR A 1 301 ? 5.179 -7.398 -0.535 1.00 93.38 301 THR A O 1
ATOM 2405 N N . ALA A 1 302 ? 5.242 -9.289 -1.765 1.00 93.00 302 ALA A N 1
ATOM 2406 C CA . ALA A 1 302 ? 5.159 -10.217 -0.639 1.00 93.00 302 ALA A CA 1
ATOM 2407 C C . ALA A 1 302 ? 6.334 -10.047 0.332 1.00 93.00 302 ALA A C 1
ATOM 2409 O O . ALA A 1 302 ? 6.148 -10.113 1.539 1.00 93.00 302 ALA A O 1
ATOM 2410 N N . LYS A 1 303 ? 7.538 -9.778 -0.199 1.00 95.00 303 LYS A N 1
ATOM 2411 C CA . LYS A 1 303 ? 8.742 -9.554 0.608 1.00 95.00 303 LYS A CA 1
ATOM 2412 C C . LYS A 1 303 ? 8.581 -8.354 1.544 1.00 95.00 303 LYS A C 1
ATO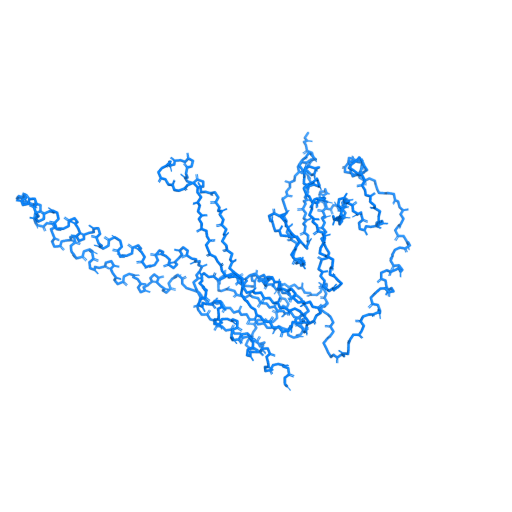M 2414 O O . LYS A 1 303 ? 8.876 -8.477 2.721 1.00 95.00 303 LYS A O 1
ATOM 2419 N N . GLU A 1 304 ? 8.089 -7.226 1.027 1.00 95.38 304 GLU A N 1
ATOM 2420 C CA . GLU A 1 304 ? 7.829 -6.038 1.854 1.00 95.38 304 GLU A CA 1
ATOM 2421 C C . GLU A 1 304 ? 6.771 -6.326 2.919 1.00 95.38 304 GLU A C 1
ATOM 2423 O O . GLU A 1 304 ? 6.925 -5.896 4.054 1.00 95.38 304 GLU A O 1
ATOM 2428 N N . ALA A 1 305 ? 5.713 -7.064 2.569 1.00 93.88 305 ALA A N 1
ATOM 2429 C CA . ALA A 1 305 ? 4.682 -7.434 3.533 1.00 93.88 305 ALA A CA 1
ATOM 2430 C C . ALA A 1 305 ? 5.234 -8.324 4.650 1.00 93.88 305 ALA A C 1
ATOM 2432 O O . ALA A 1 305 ? 5.007 -8.023 5.816 1.00 93.88 305 ALA A O 1
ATOM 2433 N N . ALA A 1 306 ? 6.000 -9.361 4.308 1.00 94.88 306 ALA A N 1
ATOM 2434 C CA . ALA A 1 306 ? 6.619 -10.255 5.281 1.00 94.88 306 ALA A CA 1
ATOM 2435 C C . ALA A 1 306 ? 7.564 -9.507 6.237 1.00 94.88 306 ALA A C 1
ATOM 2437 O O . ALA A 1 306 ? 7.483 -9.704 7.444 1.00 94.88 306 ALA A O 1
ATOM 2438 N N . GLU A 1 307 ? 8.399 -8.608 5.709 1.00 96.44 307 GLU A N 1
ATOM 2439 C CA . GLU A 1 307 ? 9.329 -7.798 6.506 1.00 96.44 307 GLU A CA 1
ATOM 2440 C C . GLU A 1 307 ? 8.581 -6.858 7.465 1.00 96.44 307 GLU A C 1
ATOM 2442 O O . GL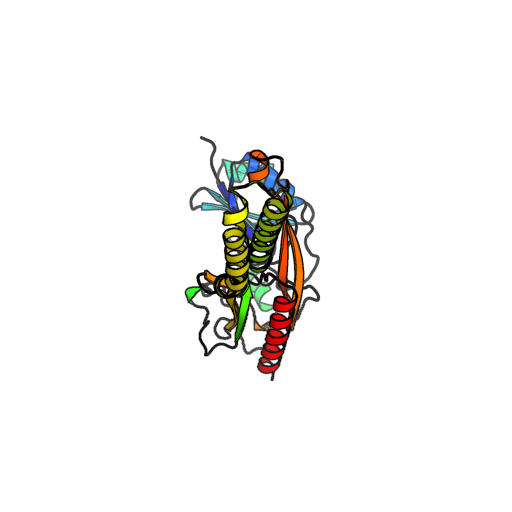U A 1 307 ? 8.886 -6.812 8.654 1.00 96.44 307 GLU A O 1
ATOM 2447 N N . ILE A 1 308 ? 7.532 -6.179 6.984 1.00 95.75 308 ILE A N 1
ATOM 2448 C CA . ILE A 1 308 ? 6.665 -5.344 7.828 1.00 95.75 308 ILE A CA 1
ATOM 2449 C C . ILE A 1 308 ? 5.991 -6.166 8.929 1.00 95.75 308 ILE A C 1
ATOM 2451 O O . ILE A 1 308 ? 5.960 -5.726 10.074 1.00 95.75 308 ILE A O 1
ATOM 2455 N N . ILE A 1 309 ? 5.469 -7.352 8.614 1.00 95.19 309 ILE A N 1
ATOM 2456 C CA . ILE A 1 309 ? 4.803 -8.226 9.590 1.00 95.19 309 ILE A CA 1
ATOM 2457 C C . ILE A 1 309 ? 5.780 -8.704 10.655 1.00 95.19 309 ILE A C 1
ATOM 2459 O O . ILE A 1 309 ? 5.456 -8.661 11.838 1.00 95.19 309 ILE A O 1
ATOM 2463 N N . GLU A 1 310 ? 6.972 -9.141 10.251 1.00 96.00 310 GLU A N 1
ATOM 2464 C CA . GLU A 1 310 ? 8.009 -9.582 11.179 1.00 96.00 310 GLU A CA 1
ATOM 2465 C C . GLU A 1 310 ? 8.402 -8.446 12.131 1.00 96.00 310 GLU A C 1
ATOM 2467 O O . GLU A 1 310 ? 8.420 -8.633 13.348 1.00 96.00 310 GLU A O 1
ATOM 2472 N N . MET A 1 311 ? 8.660 -7.251 11.592 1.00 95.75 311 MET A N 1
ATOM 2473 C CA . MET A 1 311 ? 9.012 -6.083 12.397 1.00 95.75 311 MET A CA 1
ATOM 2474 C C . MET A 1 311 ? 7.859 -5.643 13.307 1.00 95.75 311 MET A C 1
ATOM 2476 O O . MET A 1 311 ? 8.102 -5.317 14.466 1.00 95.75 311 MET A O 1
ATOM 2480 N N . MET A 1 312 ? 6.614 -5.664 12.820 1.00 94.50 312 MET A N 1
ATOM 2481 C CA . MET A 1 312 ? 5.441 -5.318 13.626 1.00 94.50 312 MET A CA 1
ATOM 2482 C C . MET A 1 312 ? 5.200 -6.323 14.743 1.00 94.50 312 MET A C 1
ATOM 2484 O O . MET A 1 312 ? 4.923 -5.896 15.854 1.00 94.50 312 MET A O 1
ATOM 2488 N N . ASN A 1 313 ? 5.316 -7.628 14.488 1.00 93.94 313 ASN A N 1
ATOM 2489 C CA . ASN A 1 313 ? 5.152 -8.645 15.528 1.00 93.94 313 ASN A CA 1
ATOM 2490 C C . ASN A 1 313 ? 6.244 -8.514 16.602 1.00 93.94 313 ASN A C 1
ATOM 2492 O O . ASN A 1 313 ? 5.915 -8.515 17.784 1.00 93.94 313 ASN A O 1
ATOM 2496 N N . LYS A 1 314 ? 7.508 -8.278 16.213 1.00 93.69 314 LYS A N 1
ATOM 2497 C CA . LYS A 1 314 ? 8.600 -7.989 17.164 1.00 93.69 314 LYS A CA 1
ATOM 2498 C C . LYS A 1 314 ? 8.350 -6.718 17.975 1.00 93.69 314 LYS A C 1
ATOM 2500 O O . LYS A 1 314 ? 8.573 -6.703 19.183 1.00 93.69 314 LYS A O 1
ATOM 2505 N N . LEU A 1 315 ? 7.884 -5.651 17.320 1.00 91.44 315 LEU A N 1
ATOM 2506 C CA . LEU A 1 315 ? 7.477 -4.427 18.006 1.00 91.44 315 LEU A CA 1
ATOM 2507 C C . LEU A 1 315 ? 6.343 -4.730 18.990 1.00 91.44 315 LEU A C 1
ATOM 2509 O O . LEU A 1 315 ? 6.387 -4.276 20.119 1.00 91.44 315 LEU A O 1
ATOM 2513 N N . TRP A 1 316 ? 5.357 -5.531 18.592 1.00 88.44 316 TRP A N 1
ATOM 2514 C CA . TRP A 1 316 ? 4.204 -5.859 19.424 1.00 88.44 316 TRP A CA 1
ATOM 2515 C C . TRP A 1 316 ? 4.565 -6.674 20.663 1.00 88.44 316 TRP A C 1
ATOM 2517 O O . TRP A 1 316 ? 4.020 -6.444 21.738 1.00 88.44 316 TRP A O 1
ATOM 2527 N N . GLU A 1 317 ? 5.478 -7.631 20.516 1.00 87.56 317 GLU A N 1
ATOM 2528 C CA . GLU A 1 317 ? 5.981 -8.445 21.622 1.00 87.56 317 GLU A CA 1
ATOM 2529 C C . GLU A 1 317 ? 6.735 -7.595 22.647 1.00 87.56 317 GLU A C 1
ATOM 2531 O O . GLU A 1 317 ? 6.504 -7.764 23.841 1.00 87.56 317 GLU A O 1
ATOM 2536 N N . SER A 1 318 ? 7.544 -6.625 22.204 1.00 85.94 318 SER A N 1
ATOM 2537 C CA . SER A 1 318 ? 8.287 -5.738 23.115 1.00 85.94 318 SER A CA 1
ATOM 2538 C C . SER A 1 318 ? 7.412 -4.743 23.880 1.00 85.94 318 SER A C 1
ATOM 2540 O O . SER A 1 318 ? 7.863 -4.173 24.865 1.00 85.94 318 SER A O 1
ATOM 2542 N N . GLN A 1 319 ? 6.172 -4.512 23.434 1.00 80.25 319 GLN A N 1
ATOM 2543 C CA . GLN A 1 319 ? 5.203 -3.673 24.151 1.00 80.25 319 GLN A CA 1
ATOM 2544 C C . GLN A 1 319 ? 4.351 -4.465 25.155 1.00 80.25 319 GLN A C 1
ATOM 2546 O O . GLN A 1 319 ? 3.616 -3.861 25.931 1.00 80.25 319 GLN A O 1
ATOM 2551 N N . LYS A 1 320 ? 4.389 -5.806 25.113 1.00 69.12 320 LYS A N 1
ATOM 2552 C CA . LYS A 1 320 ? 3.648 -6.681 26.041 1.00 69.12 320 LYS A CA 1
ATOM 2553 C C . LYS A 1 320 ? 4.462 -7.077 27.278 1.00 69.12 320 LYS A C 1
ATOM 2555 O O . LYS A 1 320 ? 3.870 -7.582 28.229 1.00 69.12 320 LYS A O 1
ATOM 2560 N N . SER A 1 321 ? 5.783 -6.917 27.220 1.00 52.50 321 SER A N 1
ATOM 2561 C CA . SER A 1 321 ? 6.742 -7.162 28.307 1.00 52.50 321 SER A CA 1
ATOM 2562 C C . SER A 1 321 ? 6.905 -5.942 29.197 1.00 52.50 321 SER A C 1
ATOM 2564 O O . SER A 1 321 ? 6.926 -6.132 30.431 1.00 52.50 321 SER A O 1
#

Secondary structure (DSSP, 8-state):
---EEEEEEESB-TTSSSB----S-EEEEEEEHHHHHHHHHHHTTSPPP---SS----EEEEEETTEEEEEEEEETTEEEETTT--BPPHHHHHHHHHH------TTTTHHHHHHHHTT-----SSPPP-TTT--GGGS--STTS-EEEEEEES-HHHHHHHHHHHHHHHHHHHHHHHHHHHH--TTTGGGHHHHHHHHHHHGGGHHHHHHHHEEEEEEEEETTTTEEEEEETTTEEEEEEE-GGGEEEEEEEEEEEEEE-THHHH-TTS-SEEEEEEEEEEEEETT-SSEEEEEEEEES-HHHHHHHHHHHHHHHHHTT-